Protein AF-X0PF36-F1 (afdb_monomer)

Sequence (191 aa):
MKKWLAKASAADTRTALIIYYLVGLLNAYFVVFLFPPKLVQDVVQKATVSGGPSPENLIKITSAVSSIVGLVASLFVMVYLYFLLYYIVLSLTKTTAVKATNKLVKRGFYISYAISGIVSSLFMIVTTLINQETLVSKPIVIASSVITIVITYSLIYGFIKYLAKQPKQAIWVAGVGAALHVIYVIGAQVL

Secondary structure (DSSP, 8-state):
-HHHHTT--HHHHHHHHHHHHHHHHHHHHIIIIIS--HHHHHHHHHHHHTT-S-HHHHHHHHHHHHHHHHHHHHHHHHHHHHHHHHHHHHHHTTPPP-HHHHHHHHHHHHHHHHHHHHHHHHHHHHHHHHH-S-S--HHHHHHHHHHHHHHHHHHHHHIIIIIS--HHHHHHHHHHHHHHHHHHHHHHHH-

Foldseek 3Di:
DLVCLLVPDPVLLVVLVVLLLVLLLVLLCCDLPVADDPVLVVVQVVVVVVPDDNVNVVSSVVSSVVSSVCSVVVLVVQLVVLLVQLVVLCVVVVHDDDPVLSVQLSSLQSNLQSVLSSVLSVLQSVVCVVVVHNRDDLVNVLVSLVSSLVRSLVSSLSNCCNHSVNNPSSCSSSVVVSVVSVCVSVVVVVD

Solvent-accessible surface area (backbone atoms only — not comparable to full-atom values): 9892 Å² total; per-residue (Å²): 106,71,78,55,38,47,62,68,48,71,64,57,37,54,52,32,46,52,51,24,52,53,43,47,51,50,38,42,45,42,40,47,71,76,42,47,46,67,69,57,48,53,54,33,54,57,38,59,75,68,76,58,79,71,40,51,61,56,51,40,51,51,50,40,52,49,46,52,52,48,52,57,50,47,54,54,54,50,41,50,52,53,50,50,48,43,50,52,50,27,60,77,68,74,47,84,88,47,74,72,45,50,55,48,41,56,46,30,40,50,34,20,50,23,51,24,50,35,52,39,36,52,52,49,51,52,52,29,68,74,65,76,48,59,79,77,48,69,68,58,51,49,53,44,48,53,54,33,45,56,47,24,30,53,39,36,23,43,23,25,30,47,50,43,65,33,55,70,58,13,51,52,46,23,50,53,52,42,52,54,50,50,50,49,58,53,52,72,72,76,111

Organism: NCBI:txid1423734

Nearest PDB structures (foldseek):
  6nc6-assembly2_B  TM=2.553E-01  e=1.580E+00  Thermosipho africanus TCF52B

Radius of gyration: 19.24 Å; Cα contacts (8 Å, |Δi|>4): 186; chains: 1; bounding box: 41×30×60 Å

Structure (mmCIF, N/CA/C/O backbone):
data_AF-X0PF36-F1
#
_entry.id   AF-X0PF36-F1
#
loop_
_atom_site.group_PDB
_atom_site.id
_atom_site.type_symbol
_atom_site.label_atom_id
_atom_site.label_alt_id
_atom_site.label_comp_id
_atom_site.label_asym_id
_atom_site.label_entity_id
_atom_site.label_seq_id
_atom_site.pdbx_PDB_ins_code
_atom_site.Cartn_x
_atom_site.Cartn_y
_atom_site.Cartn_z
_atom_site.occupancy
_atom_site.B_iso_or_equiv
_atom_site.auth_seq_id
_atom_site.auth_comp_id
_atom_site.auth_asym_id
_atom_site.auth_atom_id
_atom_site.pdbx_PDB_model_num
ATOM 1 N N . MET A 1 1 ? -7.112 16.945 6.160 1.00 68.12 1 MET A N 1
ATOM 2 C CA . MET A 1 1 ? -7.236 15.464 6.201 1.00 68.12 1 MET A CA 1
ATOM 3 C C . MET A 1 1 ? -8.236 14.918 7.227 1.00 68.12 1 MET A C 1
ATOM 5 O O . MET A 1 1 ? -9.117 14.178 6.813 1.00 68.12 1 MET A O 1
ATOM 9 N N . LYS A 1 2 ? -8.171 15.268 8.526 1.00 80.50 2 LYS A N 1
ATOM 10 C CA . LYS A 1 2 ? -9.021 14.669 9.592 1.00 80.50 2 LYS A CA 1
ATOM 11 C C . LYS A 1 2 ? -10.528 14.593 9.264 1.00 80.50 2 LYS A C 1
ATOM 13 O O . LYS A 1 2 ? -11.135 13.550 9.477 1.00 80.50 2 LYS A O 1
ATOM 18 N N . LYS A 1 3 ? -11.118 15.667 8.714 1.00 84.50 3 LYS A N 1
ATOM 19 C CA . LYS A 1 3 ? -12.550 15.719 8.345 1.00 84.50 3 LYS A CA 1
ATOM 20 C C . LYS A 1 3 ? -12.925 14.753 7.209 1.00 84.50 3 LYS A C 1
ATOM 22 O O . LYS A 1 3 ? -13.989 14.152 7.278 1.00 84.50 3 LYS A O 1
ATOM 27 N N . TRP A 1 4 ? -12.066 14.605 6.197 1.00 86.69 4 TRP A N 1
ATOM 28 C CA . TRP A 1 4 ? -12.297 13.688 5.074 1.00 86.69 4 TRP A CA 1
ATOM 29 C C . TRP A 1 4 ? -12.110 12.231 5.504 1.00 86.69 4 TRP A C 1
ATOM 31 O O . TRP A 1 4 ? -12.989 11.408 5.275 1.00 86.69 4 TRP A O 1
ATOM 41 N N . LEU A 1 5 ? -11.032 11.937 6.241 1.00 85.44 5 LEU A N 1
ATOM 42 C CA . LEU A 1 5 ? -10.760 10.590 6.756 1.00 85.44 5 LEU A CA 1
ATOM 43 C C . LEU A 1 5 ? -11.905 10.062 7.623 1.00 85.44 5 LEU A C 1
ATOM 45 O O . LEU A 1 5 ? -12.274 8.905 7.497 1.00 85.44 5 LEU A O 1
ATOM 49 N N . ALA A 1 6 ? -12.510 10.913 8.455 1.00 85.19 6 ALA A N 1
ATOM 50 C CA . ALA A 1 6 ? -13.651 10.542 9.292 1.00 85.19 6 ALA A CA 1
ATOM 51 C C . ALA A 1 6 ? -14.945 10.238 8.506 1.00 85.19 6 ALA A C 1
ATOM 53 O O . ALA A 1 6 ? -15.895 9.723 9.090 1.00 85.19 6 ALA A O 1
ATOM 54 N N . LYS A 1 7 ? -15.006 10.581 7.213 1.00 86.88 7 LYS A N 1
ATOM 55 C CA . LYS A 1 7 ? -16.201 10.461 6.361 1.00 86.88 7 LYS A CA 1
ATOM 56 C C . LYS A 1 7 ? -15.981 9.604 5.108 1.00 86.88 7 LYS A C 1
ATOM 58 O O . LYS A 1 7 ? -16.870 9.543 4.265 1.00 86.88 7 LYS A O 1
ATOM 63 N N . ALA A 1 8 ? -14.831 8.943 4.976 1.00 86.38 8 ALA A N 1
ATOM 64 C CA . ALA A 1 8 ? -14.492 8.203 3.767 1.00 86.38 8 ALA A CA 1
ATOM 65 C C . ALA A 1 8 ? -15.464 7.043 3.486 1.00 86.38 8 ALA A C 1
ATOM 67 O O . ALA A 1 8 ? -15.712 6.148 4.304 1.00 86.38 8 ALA A O 1
ATOM 68 N N . SER A 1 9 ? -16.006 7.055 2.276 1.00 90.19 9 SER A N 1
ATOM 69 C CA . SER A 1 9 ? -17.097 6.209 1.818 1.00 90.19 9 SER A CA 1
ATOM 70 C C . SER A 1 9 ? -16.619 5.095 0.877 1.00 90.19 9 SER A C 1
ATOM 72 O O . SER A 1 9 ? -15.439 4.967 0.547 1.00 90.19 9 SER A O 1
ATOM 74 N N . ALA A 1 10 ? -17.554 4.240 0.446 1.00 89.06 10 ALA A N 1
ATOM 75 C CA . ALA A 1 10 ? -17.267 3.214 -0.557 1.00 89.06 10 ALA A CA 1
ATOM 76 C C . ALA A 1 10 ? -16.900 3.841 -1.909 1.00 89.06 10 ALA A C 1
ATOM 78 O O . ALA A 1 10 ? -16.042 3.311 -2.611 1.00 89.06 10 ALA A O 1
ATOM 79 N N . ALA A 1 11 ? -17.531 4.972 -2.242 1.00 91.25 11 ALA A N 1
ATOM 80 C CA . ALA A 1 11 ? -17.267 5.707 -3.469 1.00 91.25 11 ALA A CA 1
ATOM 81 C C . ALA A 1 11 ? -15.825 6.225 -3.488 1.00 91.25 11 ALA A C 1
ATOM 83 O O . ALA A 1 11 ? -15.115 5.962 -4.450 1.00 91.25 11 ALA A O 1
ATOM 84 N N . ASP A 1 12 ? -15.348 6.815 -2.384 1.00 89.12 12 ASP A N 1
ATOM 85 C CA . ASP A 1 12 ? -13.956 7.282 -2.265 1.00 89.12 12 ASP A CA 1
ATOM 86 C C . ASP A 1 12 ? -12.947 6.147 -2.489 1.00 89.12 12 ASP A C 1
ATOM 88 O O . ASP A 1 12 ? -11.917 6.326 -3.132 1.00 89.12 12 ASP A O 1
ATOM 92 N N . THR A 1 13 ? -13.269 4.948 -1.997 1.00 89.19 13 THR A N 1
ATOM 93 C CA . THR A 1 13 ? -12.423 3.757 -2.183 1.00 89.19 13 THR A CA 1
ATOM 94 C C . THR A 1 13 ? -12.361 3.347 -3.639 1.00 89.19 13 THR A C 1
ATOM 96 O O . THR A 1 13 ? -11.284 3.094 -4.167 1.00 89.19 13 THR A O 1
ATOM 99 N N . ARG A 1 14 ? -13.523 3.285 -4.292 1.00 91.44 14 ARG A N 1
ATOM 100 C CA . ARG A 1 14 ? -13.619 2.928 -5.703 1.00 91.44 14 ARG A CA 1
ATOM 101 C C . ARG A 1 14 ? -12.859 3.933 -6.563 1.00 91.44 14 ARG A C 1
ATOM 103 O O . ARG A 1 14 ? -12.089 3.516 -7.419 1.00 91.44 14 ARG A O 1
ATOM 110 N N . THR A 1 15 ? -13.023 5.226 -6.299 1.00 92.25 15 THR A N 1
ATOM 111 C CA . THR A 1 15 ? -12.305 6.291 -7.004 1.00 92.25 15 THR A CA 1
ATOM 112 C C . THR A 1 15 ? -10.796 6.172 -6.808 1.00 92.25 15 THR A C 1
ATOM 114 O O . THR A 1 15 ? -10.062 6.192 -7.791 1.00 92.25 15 THR A O 1
ATOM 117 N N . ALA A 1 16 ? -10.323 5.967 -5.573 1.00 91.69 16 ALA A N 1
ATOM 118 C CA . ALA A 1 16 ? -8.897 5.784 -5.300 1.00 91.69 16 ALA A CA 1
ATOM 119 C C . ALA A 1 16 ? -8.313 4.583 -6.061 1.00 91.69 16 ALA A C 1
ATOM 121 O O . ALA A 1 16 ? -7.239 4.692 -6.644 1.00 91.69 16 ALA A O 1
ATOM 122 N N . LEU A 1 17 ? -9.041 3.462 -6.108 1.00 92.50 17 LEU A N 1
ATOM 123 C CA . LEU A 1 17 ? -8.628 2.274 -6.857 1.00 92.50 17 LEU A CA 1
ATOM 124 C C . LEU A 1 17 ? -8.582 2.520 -8.368 1.00 92.50 17 LEU A C 1
ATOM 126 O O . LEU A 1 17 ? -7.617 2.122 -9.010 1.00 92.50 17 LEU A O 1
ATOM 130 N N . ILE A 1 18 ? -9.588 3.193 -8.934 1.00 92.69 18 ILE A N 1
ATOM 131 C CA . ILE A 1 18 ? -9.609 3.534 -10.365 1.00 92.69 18 ILE A CA 1
ATOM 132 C C . ILE A 1 18 ? -8.389 4.386 -10.721 1.00 92.69 18 ILE A C 1
ATOM 134 O O . ILE A 1 18 ? -7.667 4.054 -11.657 1.00 92.69 18 ILE A O 1
ATOM 138 N N . ILE A 1 19 ? -8.124 5.446 -9.952 1.00 92.94 19 ILE A N 1
ATOM 139 C CA . ILE A 1 19 ? -6.974 6.325 -10.199 1.00 92.94 19 ILE A CA 1
ATOM 140 C C . ILE A 1 19 ? -5.663 5.548 -10.033 1.00 92.94 19 ILE A C 1
ATOM 142 O O . ILE A 1 19 ? -4.762 5.700 -10.851 1.00 92.94 19 ILE A O 1
ATOM 146 N N . TYR A 1 20 ? -5.566 4.676 -9.026 1.00 93.56 20 TYR A N 1
ATOM 147 C CA . TYR A 1 20 ? -4.395 3.826 -8.815 1.00 93.56 20 TYR A CA 1
ATOM 148 C C . TYR A 1 20 ? -4.103 2.933 -10.020 1.00 93.56 20 TYR A C 1
ATOM 150 O O . TYR A 1 20 ? -2.965 2.901 -10.481 1.00 93.56 20 TYR A O 1
ATOM 158 N N . TYR A 1 21 ? -5.118 2.276 -10.583 1.00 91.62 21 TYR A N 1
ATOM 159 C CA . TYR A 1 21 ? -4.933 1.467 -11.785 1.00 91.62 21 TYR A CA 1
ATOM 160 C C . TYR A 1 21 ? -4.558 2.312 -13.005 1.00 91.62 21 TYR A C 1
ATOM 162 O O . TYR A 1 21 ? -3.651 1.928 -13.735 1.00 91.62 21 TYR A O 1
ATOM 170 N N . LEU A 1 22 ? -5.192 3.471 -13.215 1.00 92.56 22 LEU A N 1
ATOM 171 C CA . LEU A 1 22 ? -4.875 4.353 -14.346 1.00 92.56 22 LEU A CA 1
ATOM 172 C C . LEU A 1 22 ? -3.434 4.877 -14.286 1.00 92.56 22 LEU A C 1
ATOM 174 O O . LEU A 1 22 ? -2.698 4.787 -15.266 1.00 92.56 22 LEU A O 1
ATOM 178 N N . VAL A 1 23 ? -3.011 5.389 -13.129 1.00 91.00 23 VAL A N 1
ATOM 179 C CA . VAL A 1 23 ? -1.647 5.903 -12.929 1.00 91.00 23 VAL A CA 1
ATOM 180 C C . VAL A 1 23 ? -0.627 4.765 -12.960 1.00 91.00 23 VAL A C 1
ATOM 182 O O . VAL A 1 23 ? 0.457 4.918 -13.515 1.00 91.00 23 VAL A O 1
ATOM 185 N N . GLY A 1 24 ? -0.984 3.605 -12.416 1.00 86.75 24 GLY A N 1
ATOM 186 C CA . GLY A 1 24 ? -0.175 2.398 -12.476 1.00 86.75 24 GLY A CA 1
ATOM 187 C C . GLY A 1 24 ? 0.078 1.904 -13.899 1.00 86.75 24 GLY A C 1
ATOM 188 O O . GLY A 1 24 ? 1.214 1.599 -14.254 1.00 86.75 24 GLY A O 1
ATOM 189 N N . LEU A 1 25 ? -0.968 1.879 -14.730 1.00 88.06 25 LEU A N 1
ATOM 190 C CA . LEU A 1 25 ? -0.874 1.560 -16.155 1.00 88.06 25 LEU A CA 1
ATOM 191 C C . LEU A 1 25 ? 0.003 2.567 -16.898 1.00 88.06 25 LEU A C 1
ATOM 193 O O . LEU A 1 25 ? 0.838 2.167 -17.706 1.00 88.06 25 LEU A O 1
ATOM 197 N N . LEU A 1 26 ? -0.144 3.857 -16.589 1.00 88.94 26 LEU A N 1
ATOM 198 C CA . LEU A 1 26 ? 0.709 4.896 -17.155 1.00 88.94 26 LEU A CA 1
ATOM 199 C C . LEU A 1 26 ? 2.178 4.674 -16.773 1.00 88.94 26 LEU A C 1
ATOM 201 O O . LEU A 1 26 ? 3.043 4.702 -17.641 1.00 88.94 26 LEU A O 1
ATOM 205 N N . ASN A 1 27 ? 2.469 4.381 -15.505 1.00 84.00 27 ASN A N 1
ATOM 206 C CA . ASN A 1 27 ? 3.830 4.082 -15.063 1.00 84.00 27 ASN A CA 1
ATOM 207 C C . ASN A 1 27 ? 4.396 2.830 -15.755 1.00 84.00 27 ASN A C 1
ATOM 209 O O . ASN A 1 27 ? 5.525 2.854 -16.234 1.00 84.00 27 ASN A O 1
ATOM 213 N N . ALA A 1 28 ? 3.604 1.761 -15.879 1.00 82.19 28 ALA A N 1
ATOM 214 C CA . ALA A 1 28 ? 4.005 0.563 -16.617 1.00 82.19 28 ALA A CA 1
ATOM 215 C C . ALA A 1 28 ? 4.308 0.875 -18.091 1.00 82.19 28 ALA A C 1
ATOM 217 O O . ALA A 1 28 ? 5.291 0.374 -18.632 1.00 82.19 28 ALA A O 1
ATOM 218 N N . TYR A 1 29 ? 3.519 1.744 -18.730 1.00 82.69 29 TYR A N 1
ATOM 219 C CA . TYR A 1 29 ? 3.788 2.200 -20.091 1.00 82.69 29 TYR A CA 1
ATOM 220 C C . TYR A 1 29 ? 5.127 2.945 -20.193 1.00 82.69 29 TYR A C 1
ATOM 222 O O . TYR A 1 29 ? 5.951 2.620 -21.048 1.00 82.69 29 TYR A O 1
ATOM 230 N N . PHE A 1 30 ? 5.383 3.890 -19.282 1.00 78.12 30 PHE A N 1
ATOM 231 C CA . PHE A 1 30 ? 6.652 4.620 -19.223 1.00 78.12 30 PHE A CA 1
ATOM 232 C C . PHE A 1 30 ? 7.845 3.682 -19.035 1.00 78.12 30 PHE A C 1
ATOM 234 O O . PHE A 1 30 ? 8.815 3.769 -19.782 1.00 78.12 30 PHE A O 1
ATOM 241 N N . VAL A 1 31 ? 7.757 2.755 -18.082 1.00 73.44 31 VAL A N 1
ATOM 242 C CA . VAL A 1 31 ? 8.851 1.832 -17.764 1.00 73.44 31 VAL A CA 1
ATOM 243 C C . VAL A 1 31 ? 9.074 0.810 -18.870 1.00 73.44 31 VAL A C 1
ATOM 245 O O . VAL A 1 31 ? 10.214 0.485 -19.140 1.00 73.44 31 VAL A O 1
ATOM 248 N N . VAL A 1 32 ? 8.036 0.273 -19.514 1.00 74.00 32 VAL A N 1
ATOM 249 C CA . VAL A 1 32 ? 8.204 -0.831 -20.478 1.00 74.00 32 VAL A CA 1
ATOM 250 C C . VAL A 1 32 ? 8.466 -0.335 -21.901 1.00 74.00 32 VAL A C 1
ATOM 252 O O . VAL A 1 32 ? 9.228 -0.968 -22.634 1.00 74.00 32 VAL A O 1
ATOM 255 N N . PHE A 1 33 ? 7.851 0.778 -22.306 1.00 75.12 33 PHE A N 1
ATOM 256 C CA . PHE A 1 33 ? 7.891 1.241 -23.696 1.00 75.12 33 PHE A CA 1
ATOM 257 C C . PHE A 1 33 ? 8.777 2.464 -23.909 1.00 75.12 33 PHE A C 1
ATOM 259 O O . PHE A 1 33 ? 9.489 2.499 -24.909 1.00 75.12 33 PHE A O 1
ATOM 266 N N . LEU A 1 34 ? 8.747 3.445 -23.002 1.00 74.44 34 LEU A N 1
ATOM 267 C CA . LEU A 1 34 ? 9.509 4.689 -23.173 1.00 74.44 34 LEU A CA 1
ATOM 268 C C . LEU A 1 34 ? 10.932 4.580 -22.613 1.00 74.44 34 LEU A C 1
ATOM 270 O O . LEU A 1 34 ? 11.873 5.038 -23.251 1.00 74.44 34 LEU A O 1
ATOM 274 N N . PHE A 1 35 ? 11.096 3.938 -21.455 1.00 72.50 35 PHE A N 1
ATOM 275 C CA . PHE A 1 35 ? 12.378 3.810 -20.756 1.00 72.50 35 PHE A CA 1
ATOM 276 C C . PHE A 1 35 ? 12.602 2.378 -20.217 1.00 72.50 35 PHE A C 1
ATOM 278 O O . PHE A 1 35 ? 12.732 2.194 -19.002 1.00 72.50 35 PHE A O 1
ATOM 285 N N . PRO A 1 36 ? 12.649 1.353 -21.100 1.00 69.06 36 PRO A N 1
ATOM 286 C CA . PRO A 1 36 ? 12.817 -0.052 -20.717 1.00 69.06 36 PRO A CA 1
ATOM 287 C C . PRO A 1 36 ? 14.064 -0.277 -19.856 1.00 69.06 36 PRO A C 1
ATOM 289 O O . PRO A 1 36 ? 15.132 0.204 -20.236 1.00 69.06 36 PRO A O 1
ATOM 292 N N . PRO A 1 37 ? 13.985 -1.047 -18.749 1.00 67.50 37 PRO A N 1
ATOM 293 C CA . PRO A 1 37 ? 15.157 -1.441 -17.971 1.00 67.50 37 PRO A CA 1
ATOM 294 C C . PRO A 1 37 ? 16.198 -2.148 -18.842 1.00 67.50 37 PRO A C 1
ATOM 296 O O . PRO A 1 37 ? 15.827 -2.885 -19.756 1.00 67.50 37 PRO A O 1
ATOM 299 N N . LYS A 1 38 ? 17.488 -2.013 -18.502 1.00 68.25 38 LYS A N 1
ATOM 300 C CA . LYS A 1 38 ? 18.599 -2.643 -19.243 1.00 68.25 38 LYS A CA 1
ATOM 301 C C . LYS A 1 38 ? 18.371 -4.126 -19.524 1.00 68.25 38 LYS A C 1
ATOM 303 O O . LYS A 1 38 ? 18.506 -4.540 -20.657 1.00 68.25 38 LYS A O 1
ATOM 308 N N . LEU A 1 39 ? 17.885 -4.896 -18.547 1.00 67.00 39 LEU A N 1
ATOM 309 C CA . LEU A 1 39 ? 17.568 -6.317 -18.740 1.00 67.00 39 LEU A CA 1
ATOM 310 C C . LEU A 1 39 ? 16.569 -6.556 -19.890 1.00 67.00 39 LEU A C 1
ATOM 312 O O . LEU A 1 39 ? 16.734 -7.485 -20.672 1.00 67.00 39 LEU A O 1
ATOM 316 N N . VAL A 1 40 ? 15.532 -5.721 -20.006 1.00 66.19 40 VAL A N 1
ATOM 317 C CA . VAL A 1 40 ? 14.557 -5.813 -21.103 1.00 66.19 40 VAL A CA 1
ATOM 318 C C . VAL A 1 40 ? 15.235 -5.450 -22.421 1.00 66.19 40 VAL A C 1
ATOM 320 O O . VAL A 1 40 ? 15.051 -6.161 -23.402 1.00 66.19 40 VAL A O 1
ATOM 323 N N . GLN A 1 41 ? 16.059 -4.399 -22.435 1.00 68.94 41 GLN A N 1
ATOM 324 C CA . GLN A 1 41 ? 16.839 -4.011 -23.614 1.00 68.94 41 GLN A CA 1
ATOM 325 C C . GLN A 1 41 ? 17.798 -5.130 -24.054 1.00 68.94 41 GLN A C 1
ATOM 327 O O . GLN A 1 41 ? 17.823 -5.472 -25.230 1.00 68.94 41 GLN A O 1
ATOM 332 N N . ASP A 1 42 ? 18.503 -5.765 -23.117 1.00 70.88 42 ASP A N 1
ATOM 333 C CA . ASP A 1 42 ? 19.462 -6.846 -23.360 1.00 70.88 42 ASP A CA 1
ATOM 334 C C . ASP A 1 42 ? 18.775 -8.099 -23.918 1.00 70.88 42 ASP A C 1
ATOM 336 O O . ASP A 1 42 ? 19.283 -8.747 -24.836 1.00 70.88 42 ASP A O 1
ATOM 340 N N . VAL A 1 43 ? 17.603 -8.456 -23.376 1.00 69.69 43 VAL A N 1
ATOM 341 C CA . VAL A 1 43 ? 16.805 -9.594 -23.859 1.00 69.69 43 VAL A CA 1
ATOM 342 C C . VAL A 1 43 ? 16.241 -9.301 -25.250 1.00 69.69 43 VAL A C 1
ATOM 344 O O . VAL A 1 43 ? 16.297 -10.172 -26.117 1.00 69.69 43 VAL A O 1
ATOM 347 N N . VAL A 1 44 ? 15.765 -8.075 -25.494 1.00 68.00 44 VAL A N 1
ATOM 348 C CA . VAL A 1 44 ? 15.334 -7.628 -26.827 1.00 68.00 44 VAL A CA 1
ATOM 349 C C . VAL A 1 44 ? 16.499 -7.691 -27.814 1.00 68.00 44 VAL A C 1
ATOM 351 O O . VAL A 1 44 ? 16.363 -8.300 -28.869 1.00 68.00 44 VAL A O 1
ATOM 354 N N . GLN A 1 45 ? 17.663 -7.147 -27.459 1.00 65.12 45 GLN A N 1
ATOM 355 C CA . GLN A 1 45 ? 18.842 -7.114 -28.321 1.00 65.12 45 GLN A CA 1
ATOM 356 C C . GLN A 1 45 ? 19.330 -8.526 -28.673 1.00 65.12 45 GLN A C 1
ATOM 358 O O . GLN A 1 45 ? 19.584 -8.809 -29.842 1.00 65.12 45 GLN A O 1
ATOM 363 N N . LYS A 1 46 ? 19.390 -9.446 -27.700 1.00 65.00 46 LYS A N 1
ATOM 364 C CA . LYS A 1 46 ? 19.736 -10.859 -27.946 1.00 65.00 46 LYS A CA 1
ATOM 365 C C . LYS A 1 46 ? 18.730 -11.564 -28.855 1.00 65.00 46 LYS A C 1
ATOM 367 O O . LYS A 1 46 ? 19.118 -12.371 -29.699 1.00 65.00 46 LYS A O 1
ATOM 372 N N . ALA A 1 47 ? 17.445 -11.263 -28.703 1.00 63.41 47 ALA A N 1
ATOM 373 C CA . ALA A 1 47 ? 16.408 -11.872 -29.518 1.00 63.41 47 ALA A CA 1
ATOM 374 C C . ALA A 1 47 ? 16.413 -11.333 -30.964 1.00 63.41 47 ALA A C 1
ATOM 376 O O . ALA A 1 47 ? 16.221 -12.104 -31.900 1.00 63.41 47 ALA A O 1
ATOM 377 N N . THR A 1 48 ? 16.737 -10.054 -31.180 1.00 59.97 48 THR A N 1
ATOM 378 C CA . THR A 1 48 ? 16.878 -9.469 -32.528 1.00 59.97 48 THR A CA 1
ATOM 379 C C . THR A 1 48 ? 18.025 -10.099 -33.327 1.00 59.97 48 THR A C 1
ATOM 381 O O . THR A 1 48 ? 17.892 -10.313 -34.529 1.00 59.97 48 THR A O 1
ATOM 384 N N . VAL A 1 49 ? 19.131 -10.473 -32.671 1.00 59.09 49 VAL A N 1
ATOM 385 C CA . VAL A 1 49 ? 20.295 -11.113 -33.323 1.00 59.09 49 VAL A CA 1
ATOM 386 C C . VAL A 1 49 ? 19.999 -12.550 -33.792 1.00 59.09 49 VAL A C 1
ATOM 388 O O . VAL A 1 49 ? 20.676 -13.053 -34.683 1.00 59.09 49 VAL A O 1
ATOM 391 N N . SER A 1 50 ? 18.970 -13.211 -33.248 1.00 59.34 50 SER A N 1
ATOM 392 C CA . SER A 1 50 ? 18.621 -14.609 -33.572 1.00 59.34 50 SER A CA 1
ATOM 393 C C . SER A 1 50 ? 17.564 -14.771 -34.680 1.00 59.34 50 SER A C 1
ATOM 395 O O . SER A 1 50 ? 17.138 -15.890 -34.955 1.00 59.34 50 SER A O 1
ATOM 397 N N . GLY A 1 51 ? 17.166 -13.685 -35.357 1.00 49.62 51 GLY A N 1
ATOM 398 C CA . GLY A 1 51 ? 16.393 -13.738 -36.611 1.00 49.62 51 GLY A CA 1
ATOM 399 C C . GLY A 1 51 ? 14.924 -14.179 -36.501 1.00 49.62 51 GLY A C 1
ATOM 400 O O . GLY A 1 51 ? 14.294 -14.439 -37.524 1.00 49.62 51 GLY A O 1
ATOM 401 N N . GLY A 1 52 ? 14.362 -14.273 -35.291 1.00 55.38 52 GLY A N 1
ATOM 402 C CA . GLY A 1 52 ? 12.954 -14.630 -35.060 1.00 55.38 52 GLY A CA 1
ATOM 403 C C . GLY A 1 52 ? 11.963 -13.463 -35.255 1.00 55.38 52 GLY A C 1
ATOM 404 O O . GLY A 1 52 ? 12.378 -12.303 -35.276 1.00 55.38 52 GLY A O 1
ATOM 405 N N . PRO A 1 53 ? 10.644 -13.734 -35.375 1.00 53.00 53 PRO A N 1
ATOM 406 C CA . PRO A 1 53 ? 9.612 -12.710 -35.590 1.00 53.00 53 PRO A CA 1
ATOM 407 C C . PRO A 1 53 ? 9.623 -11.667 -34.465 1.00 53.00 53 PRO A C 1
ATOM 409 O O . PRO A 1 53 ? 9.702 -12.053 -33.303 1.00 53.00 53 PRO A O 1
ATOM 412 N N . SER A 1 54 ? 9.545 -10.372 -34.825 1.00 59.72 54 SER A N 1
ATOM 413 C CA . SER A 1 54 ? 9.851 -9.179 -34.001 1.00 59.72 54 SER A CA 1
ATOM 414 C C . SER A 1 54 ? 9.789 -9.418 -32.475 1.00 59.72 54 SER A C 1
ATOM 416 O O . SER A 1 54 ? 8.763 -9.142 -31.836 1.00 59.72 54 SER A O 1
ATOM 418 N N . PRO A 1 55 ? 10.873 -9.929 -31.865 1.00 65.25 55 PRO A N 1
ATOM 419 C CA . PRO A 1 55 ? 10.850 -10.397 -30.481 1.00 65.25 55 PRO A CA 1
ATOM 420 C C . PRO A 1 55 ? 10.620 -9.250 -29.502 1.00 65.25 55 PRO A C 1
ATOM 422 O O . PRO A 1 55 ? 10.067 -9.431 -28.422 1.00 65.25 55 PRO A O 1
ATOM 425 N N . GLU A 1 56 ? 10.986 -8.043 -29.927 1.00 65.88 56 GLU A N 1
ATOM 426 C CA . GLU A 1 56 ? 10.816 -6.801 -29.195 1.00 65.88 56 GLU A CA 1
ATOM 427 C C . GLU A 1 56 ? 9.371 -6.554 -28.756 1.00 65.88 56 GLU A C 1
ATOM 429 O O . GLU A 1 56 ? 9.120 -6.310 -27.575 1.00 65.88 56 GLU A O 1
ATOM 434 N N . ASN A 1 57 ? 8.411 -6.662 -29.677 1.00 68.88 57 ASN A N 1
ATOM 435 C CA . ASN A 1 57 ? 7.009 -6.401 -29.363 1.00 68.88 57 ASN A CA 1
ATOM 436 C C . ASN A 1 57 ? 6.442 -7.471 -28.425 1.00 68.88 57 ASN A C 1
ATOM 438 O O . ASN A 1 57 ? 5.718 -7.140 -27.490 1.00 68.88 57 ASN A O 1
ATOM 442 N N . LEU A 1 58 ? 6.822 -8.738 -28.608 1.00 69.31 58 LEU A N 1
ATOM 443 C CA . LEU A 1 58 ? 6.400 -9.832 -27.729 1.00 69.31 58 LEU A CA 1
ATOM 444 C C . LEU A 1 58 ? 6.977 -9.689 -26.313 1.00 69.31 58 LEU A C 1
ATOM 446 O O . LEU A 1 58 ? 6.248 -9.865 -25.334 1.00 69.31 58 LEU A O 1
ATOM 450 N N . ILE A 1 59 ? 8.252 -9.314 -26.183 1.00 71.00 59 ILE A N 1
ATOM 451 C CA . ILE A 1 59 ? 8.907 -9.076 -24.889 1.00 71.00 59 ILE A CA 1
ATOM 452 C C . ILE A 1 59 ? 8.287 -7.861 -24.189 1.00 71.00 59 ILE A C 1
ATOM 454 O O . ILE A 1 59 ? 7.960 -7.938 -23.003 1.00 71.00 59 ILE A O 1
ATOM 458 N N . LYS A 1 60 ? 8.056 -6.759 -24.915 1.00 70.06 60 LYS A N 1
ATOM 459 C CA . LYS A 1 60 ? 7.393 -5.560 -24.379 1.00 70.06 60 LYS A CA 1
ATOM 460 C C . LYS A 1 60 ? 5.966 -5.859 -23.922 1.00 70.06 60 LYS A C 1
ATOM 462 O O . LYS A 1 60 ? 5.602 -5.493 -22.810 1.00 70.06 60 LYS A O 1
ATOM 467 N N . ILE A 1 61 ? 5.178 -6.588 -24.715 1.00 73.94 61 ILE A N 1
ATOM 468 C CA . ILE A 1 61 ? 3.819 -7.003 -24.332 1.00 73.94 61 ILE A CA 1
ATOM 469 C C . ILE A 1 61 ? 3.860 -7.901 -23.091 1.00 73.94 61 ILE A C 1
ATOM 471 O O . ILE A 1 61 ? 3.119 -7.661 -22.142 1.00 73.94 61 ILE A O 1
ATOM 475 N N . THR A 1 62 ? 4.757 -8.889 -23.048 1.00 76.06 62 THR A N 1
ATOM 476 C CA . THR A 1 62 ? 4.885 -9.800 -21.897 1.00 76.06 62 THR A CA 1
ATOM 477 C C . THR A 1 62 ? 5.288 -9.050 -20.627 1.00 76.06 62 THR A C 1
ATOM 479 O O . THR A 1 62 ? 4.724 -9.284 -19.556 1.00 76.06 62 THR A O 1
ATOM 482 N N . SER A 1 63 ? 6.220 -8.102 -20.739 1.00 75.38 63 SER A N 1
ATOM 483 C CA . SER A 1 63 ? 6.651 -7.241 -19.635 1.00 75.38 63 SER A CA 1
ATOM 484 C C . SER A 1 63 ? 5.528 -6.311 -19.161 1.00 75.38 63 SER A C 1
ATOM 486 O O . SER A 1 63 ? 5.301 -6.167 -17.956 1.00 75.38 63 SER A O 1
ATOM 488 N N . ALA A 1 64 ? 4.752 -5.745 -20.090 1.00 76.75 64 ALA A N 1
ATOM 489 C CA . ALA A 1 64 ? 3.588 -4.923 -19.776 1.00 76.75 64 ALA A CA 1
ATOM 490 C C . ALA A 1 64 ? 2.506 -5.732 -19.047 1.00 76.75 64 ALA A C 1
ATOM 492 O O . ALA A 1 64 ? 2.042 -5.317 -17.987 1.00 76.75 64 ALA A O 1
ATOM 493 N N . VAL A 1 65 ? 2.159 -6.921 -19.552 1.00 80.19 65 VAL A N 1
ATOM 494 C CA . VAL A 1 65 ? 1.198 -7.828 -18.903 1.00 80.19 65 VAL A CA 1
ATOM 495 C C . VAL A 1 65 ? 1.685 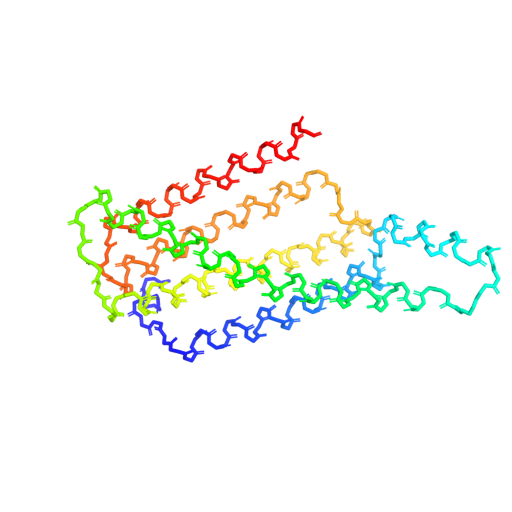-8.216 -17.509 1.00 80.19 65 VAL A C 1
ATOM 497 O O . VAL A 1 65 ? 0.922 -8.120 -16.550 1.00 80.19 65 VAL A O 1
ATOM 500 N N . SER A 1 66 ? 2.962 -8.575 -17.367 1.00 80.12 66 SER A N 1
ATOM 501 C CA . SER A 1 66 ? 3.557 -8.924 -16.070 1.00 80.12 66 SER A CA 1
ATOM 502 C C . SER A 1 66 ? 3.500 -7.756 -15.084 1.00 80.12 66 SER A C 1
ATOM 504 O O . SER A 1 66 ? 3.164 -7.949 -13.917 1.00 80.12 66 SER A O 1
ATOM 506 N N . SER A 1 67 ? 3.752 -6.533 -15.556 1.00 78.56 67 SER A N 1
ATOM 507 C CA . SER A 1 67 ? 3.669 -5.314 -14.743 1.00 78.56 67 SER A CA 1
ATOM 508 C C . SER A 1 67 ? 2.238 -5.045 -14.269 1.00 78.56 67 SER A C 1
ATOM 510 O O . SER A 1 67 ? 2.024 -4.720 -13.103 1.00 78.56 67 SER A O 1
ATOM 512 N N . ILE A 1 68 ? 1.244 -5.239 -15.141 1.00 82.12 68 ILE A N 1
ATOM 513 C CA . ILE A 1 68 ? -0.179 -5.077 -14.807 1.00 82.12 68 ILE A CA 1
ATOM 514 C C . ILE A 1 68 ? -0.622 -6.131 -13.792 1.00 82.12 68 ILE A C 1
ATOM 516 O O . ILE A 1 68 ? -1.238 -5.793 -12.780 1.00 82.12 68 ILE A O 1
ATOM 520 N N . VAL A 1 69 ? -0.286 -7.400 -14.035 1.00 83.88 69 VAL A N 1
ATOM 521 C CA . VAL A 1 69 ? -0.602 -8.504 -13.119 1.00 83.88 69 VAL A CA 1
ATOM 522 C C . VAL A 1 69 ? 0.054 -8.264 -11.762 1.00 83.88 69 VAL A C 1
ATOM 524 O O . VAL A 1 69 ? -0.618 -8.370 -10.738 1.00 83.88 69 VAL A O 1
ATOM 527 N N . GLY A 1 70 ? 1.328 -7.867 -11.744 1.00 84.12 70 GLY A N 1
ATOM 528 C CA . GLY A 1 70 ? 2.052 -7.512 -10.526 1.00 84.12 70 GLY A CA 1
ATOM 529 C C . GLY A 1 70 ? 1.399 -6.355 -9.768 1.00 84.12 70 GLY A C 1
ATOM 530 O O . GLY A 1 70 ? 1.247 -6.424 -8.549 1.00 84.12 70 GLY A O 1
ATOM 531 N N . LEU A 1 71 ? 0.935 -5.319 -10.468 1.00 84.56 71 LEU A N 1
ATOM 532 C CA . LEU A 1 71 ? 0.240 -4.184 -9.862 1.00 84.56 71 LEU A CA 1
ATOM 533 C C . LEU A 1 71 ? -1.084 -4.594 -9.203 1.00 84.56 71 LEU A C 1
ATOM 535 O O . LEU A 1 71 ? -1.350 -4.235 -8.057 1.00 84.56 71 LEU A O 1
ATOM 539 N N . VAL A 1 72 ? -1.901 -5.389 -9.892 1.00 85.88 72 VAL A N 1
ATOM 540 C CA . VAL A 1 72 ? -3.165 -5.889 -9.334 1.00 85.88 72 VAL A CA 1
ATOM 541 C C . VAL A 1 72 ? -2.889 -6.817 -8.149 1.00 85.88 72 VAL A C 1
ATOM 543 O O . VAL A 1 72 ? -3.463 -6.637 -7.074 1.00 85.88 72 VAL A O 1
ATOM 546 N N . ALA A 1 73 ? -1.986 -7.785 -8.313 1.00 87.44 73 ALA A N 1
ATOM 547 C CA . ALA A 1 73 ? -1.663 -8.762 -7.280 1.00 87.44 73 ALA A CA 1
ATOM 548 C C . ALA A 1 73 ? -1.077 -8.098 -6.025 1.00 87.44 73 ALA A C 1
ATOM 550 O O . ALA A 1 73 ? -1.511 -8.405 -4.914 1.00 87.44 73 ALA A O 1
ATOM 551 N N . SER A 1 74 ? -0.146 -7.154 -6.192 1.00 84.44 74 SER A N 1
ATOM 552 C CA . SER A 1 74 ? 0.493 -6.439 -5.079 1.00 84.44 74 SER A CA 1
ATOM 553 C C . SER A 1 74 ? -0.515 -5.673 -4.225 1.00 84.44 74 SER A C 1
ATOM 555 O O . SER A 1 74 ? -0.455 -5.781 -3.001 1.00 84.44 74 SER A O 1
ATOM 557 N N . LEU A 1 75 ? -1.500 -4.998 -4.832 1.00 89.56 75 LEU A N 1
ATOM 558 C CA . LEU A 1 75 ? -2.589 -4.347 -4.100 1.00 89.56 75 LEU A CA 1
ATOM 559 C C . LEU A 1 75 ? -3.319 -5.332 -3.181 1.00 89.56 75 LEU A C 1
ATOM 561 O O . LEU A 1 75 ? -3.508 -5.051 -1.996 1.00 89.56 75 LEU A O 1
ATOM 565 N N . PHE A 1 76 ? -3.754 -6.478 -3.713 1.00 89.12 76 PHE A N 1
ATOM 566 C CA . PHE A 1 76 ? -4.483 -7.460 -2.914 1.00 89.12 76 PHE A CA 1
ATOM 567 C C . PHE A 1 76 ? -3.598 -8.032 -1.810 1.00 89.12 76 PHE A C 1
ATOM 569 O O . PHE A 1 76 ? -3.988 -7.979 -0.642 1.00 89.12 76 PHE A O 1
ATOM 576 N N . VAL A 1 77 ? -2.407 -8.522 -2.157 1.00 91.19 77 VAL A N 1
ATOM 577 C CA . VAL A 1 77 ? -1.470 -9.132 -1.204 1.00 91.19 77 VAL A CA 1
ATOM 578 C C . VAL A 1 77 ? -1.148 -8.161 -0.069 1.00 91.19 77 VAL A C 1
ATOM 580 O O . VAL A 1 77 ? -1.316 -8.512 1.097 1.00 91.19 77 VAL A O 1
ATOM 583 N N . MET A 1 78 ? -0.787 -6.915 -0.380 1.00 90.25 78 MET A N 1
ATOM 584 C CA . MET A 1 78 ? -0.413 -5.926 0.634 1.00 90.25 78 MET A CA 1
ATOM 585 C C . MET A 1 78 ? -1.582 -5.541 1.539 1.00 90.25 78 MET A C 1
ATOM 587 O O . MET A 1 78 ? -1.418 -5.460 2.756 1.00 90.25 78 MET A O 1
ATOM 591 N N . VAL A 1 79 ? -2.789 -5.374 0.990 1.00 92.88 79 VAL A N 1
ATOM 592 C CA . VAL A 1 79 ? -3.976 -5.102 1.813 1.00 92.88 79 VAL A CA 1
ATOM 593 C C . VAL A 1 79 ? -4.269 -6.263 2.764 1.00 92.88 79 VAL A C 1
ATOM 595 O O . VAL A 1 79 ? -4.612 -6.018 3.922 1.00 92.88 79 VAL A O 1
ATOM 598 N N . TYR A 1 80 ? -4.107 -7.514 2.322 1.00 92.44 80 TYR A N 1
ATOM 599 C CA . TYR A 1 80 ? -4.261 -8.675 3.202 1.00 92.44 80 TYR A CA 1
ATOM 600 C C . TYR A 1 80 ? -3.163 -8.754 4.264 1.00 92.44 80 TYR A C 1
ATOM 602 O O . TYR A 1 80 ? -3.484 -9.055 5.412 1.00 92.44 80 TYR A O 1
ATOM 610 N N . LEU A 1 81 ? -1.913 -8.413 3.939 1.00 92.56 81 LEU A N 1
ATOM 611 C CA . LEU A 1 81 ? -0.829 -8.333 4.924 1.00 92.56 81 LEU A CA 1
ATOM 612 C C . LEU A 1 81 ? -1.100 -7.259 5.988 1.00 92.56 81 LEU A C 1
ATOM 614 O O . LEU A 1 81 ? -0.958 -7.528 7.180 1.00 92.56 81 LEU A O 1
ATOM 618 N N . TYR A 1 82 ? -1.580 -6.072 5.601 1.00 93.69 82 TYR A N 1
ATOM 619 C CA . TYR A 1 82 ? -1.994 -5.049 6.570 1.00 93.69 82 TYR A CA 1
ATOM 620 C C . TYR A 1 82 ? -3.182 -5.495 7.419 1.00 93.69 82 TYR A C 1
ATOM 622 O O . TYR A 1 82 ? -3.246 -5.201 8.614 1.00 93.69 82 TYR A O 1
ATOM 630 N N . PHE A 1 83 ? -4.119 -6.229 6.823 1.00 93.50 83 PHE A N 1
ATOM 631 C CA . PHE A 1 83 ? -5.266 -6.763 7.544 1.00 93.50 83 PHE A CA 1
ATOM 632 C C . PHE A 1 83 ? -4.870 -7.867 8.531 1.00 93.50 83 PHE A C 1
ATOM 634 O O . PHE A 1 83 ? -5.381 -7.893 9.649 1.00 93.50 83 PHE A O 1
ATOM 641 N N . LEU A 1 84 ? -3.908 -8.717 8.167 1.00 94.25 84 LEU A N 1
ATOM 642 C CA . LEU A 1 84 ? -3.294 -9.686 9.069 1.00 94.25 84 LEU A CA 1
ATOM 643 C C . LEU A 1 84 ? -2.595 -8.980 10.237 1.00 94.25 84 LEU A C 1
ATOM 645 O O . LEU A 1 84 ? -2.859 -9.313 11.391 1.00 94.25 84 LEU A O 1
ATOM 649 N N . LEU A 1 85 ? -1.778 -7.958 9.956 1.00 94.06 85 LEU A N 1
ATOM 650 C CA . LEU A 1 85 ? -1.125 -7.151 10.991 1.00 94.06 85 LEU A CA 1
ATOM 651 C C . LEU A 1 85 ? -2.154 -6.521 11.943 1.00 94.06 85 LEU A C 1
ATOM 653 O O . LEU A 1 85 ? -1.973 -6.545 13.158 1.00 94.06 85 LEU A O 1
ATOM 657 N N . TYR A 1 86 ? -3.264 -6.007 11.411 1.00 94.81 86 TYR A N 1
ATOM 658 C CA . TYR A 1 86 ? -4.359 -5.479 12.223 1.00 94.81 86 TYR A CA 1
ATOM 659 C C . TYR A 1 86 ? -4.961 -6.533 13.161 1.00 94.81 86 TYR A C 1
ATOM 661 O O . TYR A 1 86 ? -5.161 -6.240 14.339 1.00 94.81 86 TYR A O 1
ATOM 669 N N . TYR A 1 87 ? -5.195 -7.763 12.695 1.00 94.19 87 TYR A N 1
ATOM 670 C CA . TYR A 1 87 ? -5.679 -8.845 13.561 1.00 94.19 87 TYR A CA 1
ATOM 671 C C . TYR A 1 87 ? -4.670 -9.261 14.630 1.00 94.19 87 TYR A C 1
ATOM 673 O O . TYR A 1 87 ? -5.067 -9.499 15.771 1.00 94.19 87 TYR A O 1
ATOM 681 N N . ILE A 1 88 ? -3.377 -9.299 14.297 1.00 93.81 88 ILE A N 1
ATOM 682 C CA . ILE A 1 88 ? -2.314 -9.540 15.281 1.00 93.81 88 ILE A CA 1
ATOM 683 C C . ILE A 1 88 ? -2.377 -8.463 16.370 1.00 93.81 88 ILE A C 1
ATOM 685 O O . ILE A 1 88 ? -2.415 -8.781 17.556 1.00 93.81 88 ILE A O 1
ATOM 689 N N . VAL A 1 89 ? -2.488 -7.188 15.985 1.00 93.69 89 VAL A N 1
ATOM 690 C CA . VAL A 1 89 ? -2.625 -6.073 16.932 1.00 93.69 89 VAL A CA 1
ATOM 691 C C . VAL A 1 89 ? -3.898 -6.188 17.775 1.00 93.69 89 VAL A C 1
ATOM 693 O O . VAL A 1 89 ? -3.844 -5.944 18.982 1.00 93.69 89 VAL A O 1
ATOM 696 N N . LEU A 1 90 ? -5.039 -6.572 17.194 1.00 92.69 90 LEU A N 1
ATOM 697 C CA . LEU A 1 90 ? -6.273 -6.811 17.954 1.00 92.69 90 LEU A CA 1
ATOM 698 C C . LEU A 1 90 ? -6.077 -7.902 19.013 1.00 92.69 90 LEU A C 1
ATOM 700 O O . LEU A 1 90 ? -6.456 -7.692 20.165 1.00 92.69 90 LEU A O 1
ATOM 704 N N . SER A 1 91 ? -5.431 -9.011 18.645 1.00 92.69 91 SER A N 1
ATOM 705 C CA . SER A 1 91 ? -5.104 -10.107 19.562 1.00 92.69 91 SER A CA 1
ATOM 706 C C . SER A 1 91 ? -4.198 -9.637 20.706 1.00 92.69 91 SER A C 1
ATOM 708 O O . SER A 1 91 ? -4.552 -9.768 21.877 1.00 92.69 91 SER A O 1
ATOM 710 N N . LEU A 1 92 ? -3.076 -8.983 20.381 1.00 91.81 92 LEU A N 1
ATOM 711 C CA . LEU A 1 92 ? -2.110 -8.481 21.3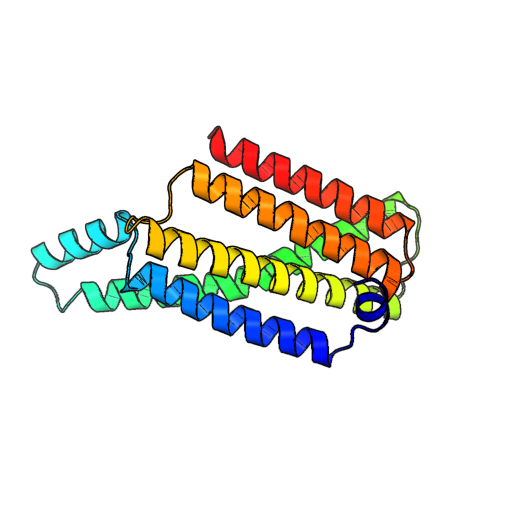68 1.00 91.81 92 LEU A CA 1
ATOM 712 C C . LEU A 1 92 ? -2.726 -7.447 22.318 1.00 91.81 92 LEU A C 1
ATOM 714 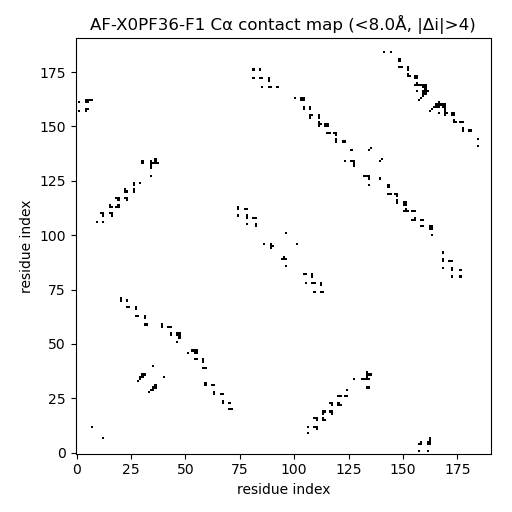O O . LEU A 1 92 ? -2.420 -7.414 23.508 1.00 91.81 92 LEU A O 1
ATOM 718 N N . THR A 1 93 ? -3.619 -6.602 21.803 1.00 90.69 93 THR A N 1
ATOM 719 C CA . THR A 1 93 ? -4.305 -5.575 22.597 1.00 90.69 93 THR A CA 1
ATOM 720 C C . THR A 1 93 ? -5.588 -6.071 23.261 1.00 90.69 93 THR A C 1
ATOM 722 O O . THR A 1 93 ? -6.281 -5.258 23.874 1.00 90.69 93 THR A O 1
ATOM 725 N N . LYS A 1 94 ? -5.908 -7.370 23.150 1.00 91.06 94 LYS A N 1
ATOM 726 C CA . LYS A 1 94 ? -7.126 -8.004 23.683 1.00 91.06 94 LYS A CA 1
ATOM 727 C C . LYS A 1 94 ? -8.408 -7.260 23.278 1.00 91.06 94 LYS A C 1
ATOM 729 O O . LYS A 1 94 ? -9.324 -7.091 24.076 1.00 91.06 94 LYS A O 1
ATOM 734 N N . THR A 1 95 ? -8.454 -6.762 22.042 1.00 89.38 95 THR A N 1
ATOM 735 C CA . THR A 1 95 ? -9.602 -6.029 21.493 1.00 89.38 95 THR A CA 1
ATOM 736 C C . THR A 1 95 ? -10.425 -6.939 20.589 1.00 89.38 95 THR A C 1
ATOM 738 O O . THR A 1 95 ? -9.893 -7.544 19.660 1.00 89.38 95 THR A O 1
ATOM 741 N N . THR A 1 96 ? -11.737 -6.990 20.804 1.00 86.56 96 THR A N 1
ATOM 742 C CA . THR A 1 96 ? -12.641 -7.803 19.982 1.00 86.56 96 THR A CA 1
ATOM 743 C C . THR A 1 96 ? -12.814 -7.213 18.584 1.00 86.56 96 THR A C 1
ATOM 745 O O . THR A 1 96 ? -13.073 -6.019 18.412 1.00 86.56 96 THR A O 1
ATOM 748 N N . ALA A 1 97 ? -12.711 -8.068 17.567 1.00 84.75 97 ALA A N 1
ATOM 749 C CA . ALA A 1 97 ? -12.991 -7.694 16.190 1.00 84.75 97 ALA A CA 1
ATOM 750 C C . ALA A 1 97 ? -14.492 -7.422 15.991 1.00 84.75 97 ALA A C 1
ATOM 752 O O . ALA A 1 97 ? -15.335 -8.259 16.307 1.00 84.75 97 ALA A O 1
ATOM 753 N N . VAL A 1 98 ? -14.828 -6.271 15.407 1.00 89.19 98 VAL A N 1
ATOM 754 C CA . VAL A 1 98 ? -16.214 -5.895 15.087 1.00 89.19 98 VAL A CA 1
ATOM 755 C C . VAL A 1 98 ? -16.363 -5.816 13.573 1.00 89.19 98 VAL A C 1
ATOM 757 O O . VAL A 1 98 ? -15.640 -5.075 12.911 1.00 89.19 98 VAL A O 1
ATOM 760 N N . LYS A 1 99 ? -17.332 -6.545 13.003 1.00 85.50 99 LYS A N 1
ATOM 761 C CA . LYS A 1 99 ? -17.514 -6.673 11.541 1.00 85.50 99 LYS A CA 1
ATOM 762 C C . LYS A 1 99 ? -17.629 -5.322 10.821 1.00 85.50 99 LYS A C 1
ATOM 764 O O . LYS A 1 99 ? -17.021 -5.133 9.767 1.00 85.50 99 LYS A O 1
ATOM 769 N N . ALA A 1 100 ? -18.377 -4.376 11.393 1.00 85.12 100 ALA A N 1
ATOM 770 C CA . ALA A 1 100 ? -18.528 -3.031 10.836 1.00 85.12 100 ALA A CA 1
ATOM 771 C C . ALA A 1 100 ? -17.189 -2.273 10.805 1.00 85.12 100 ALA A C 1
ATOM 773 O O . ALA A 1 100 ? -16.814 -1.713 9.774 1.00 85.12 100 ALA A O 1
ATOM 774 N N . THR A 1 101 ? -16.431 -2.329 11.899 1.00 88.44 101 THR A N 1
ATOM 775 C CA . THR A 1 101 ? -15.113 -1.698 12.019 1.00 88.44 101 THR A CA 1
ATOM 776 C C . THR A 1 101 ? -14.098 -2.333 11.076 1.00 88.44 101 THR A C 1
ATOM 778 O O . THR A 1 101 ? -13.402 -1.623 10.358 1.00 88.44 101 THR A O 1
ATOM 781 N N . ASN A 1 102 ? -14.090 -3.660 10.967 1.00 90.94 102 ASN A N 1
ATOM 782 C CA . ASN A 1 102 ? -13.224 -4.401 10.051 1.00 90.94 102 ASN A CA 1
ATOM 783 C C . ASN A 1 102 ? -13.446 -3.994 8.589 1.00 90.94 102 ASN A C 1
ATOM 785 O O . ASN A 1 102 ? -12.486 -3.834 7.836 1.00 90.94 102 ASN A O 1
ATOM 789 N N . LYS A 1 103 ? -14.705 -3.768 8.187 1.00 91.56 103 LYS A N 1
ATOM 790 C CA . LYS A 1 103 ? -15.037 -3.261 6.847 1.00 91.56 103 LYS A CA 1
ATOM 791 C C . LYS A 1 103 ? -14.448 -1.866 6.608 1.00 91.56 103 LYS A C 1
ATOM 793 O O . LYS A 1 103 ? -13.929 -1.613 5.522 1.00 91.56 103 LYS A O 1
ATOM 798 N N . LEU A 1 104 ? -14.504 -0.977 7.604 1.00 91.25 104 LEU A N 1
ATOM 799 C CA . LEU A 1 104 ? -13.921 0.370 7.528 1.00 91.25 104 LEU A CA 1
ATOM 800 C C . LEU A 1 104 ? -12.387 0.343 7.522 1.00 91.25 104 LEU A C 1
ATOM 802 O O . LEU A 1 104 ? -11.771 1.083 6.761 1.00 91.25 104 LEU A O 1
ATOM 806 N N . VAL A 1 105 ? -11.766 -0.533 8.313 1.00 93.31 105 VAL A N 1
ATOM 807 C CA . VAL A 1 105 ? -10.305 -0.696 8.365 1.00 93.31 105 VAL A CA 1
ATOM 808 C C . VAL A 1 105 ? -9.769 -1.266 7.051 1.00 93.31 105 VAL A C 1
ATOM 810 O O . VAL A 1 105 ? -8.864 -0.680 6.463 1.00 93.31 105 VAL A O 1
ATOM 813 N N . LYS A 1 106 ? -10.383 -2.335 6.520 1.00 93.19 106 LYS A N 1
ATOM 814 C CA . LYS A 1 106 ? -10.019 -2.902 5.208 1.00 93.19 106 LYS A CA 1
A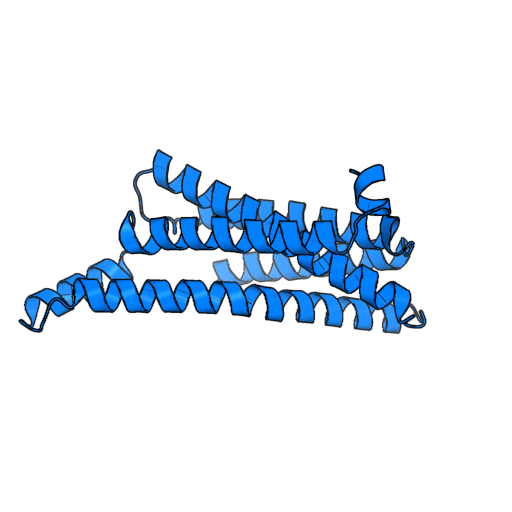TOM 815 C C . LYS A 1 106 ? -10.134 -1.855 4.100 1.00 93.19 106 LYS A C 1
ATOM 817 O O . LYS A 1 106 ? -9.262 -1.754 3.244 1.00 93.19 106 LYS A O 1
ATOM 822 N N . ARG A 1 107 ? -11.192 -1.041 4.141 1.00 91.25 107 ARG A N 1
ATOM 823 C CA . ARG A 1 107 ? -11.365 0.095 3.233 1.00 91.25 107 ARG A CA 1
ATOM 824 C C . ARG A 1 107 ? -10.228 1.110 3.358 1.00 91.25 107 ARG A C 1
ATOM 826 O O . ARG A 1 107 ? -9.672 1.515 2.343 1.00 91.25 107 ARG A O 1
ATOM 833 N N . GLY A 1 108 ? -9.889 1.495 4.587 1.00 92.88 108 GLY A N 1
ATOM 834 C CA . GLY A 1 108 ? -8.764 2.383 4.869 1.00 92.88 108 GLY A CA 1
ATOM 835 C C . GLY A 1 108 ? -7.459 1.854 4.277 1.00 92.88 108 GLY A C 1
ATOM 836 O O . GLY A 1 108 ? -6.748 2.615 3.637 1.00 92.88 108 GLY A O 1
ATOM 837 N N . PHE A 1 109 ? -7.189 0.550 4.387 1.00 95.50 109 PHE A N 1
ATOM 838 C CA . PHE A 1 109 ? -6.005 -0.067 3.779 1.00 95.50 109 PHE A CA 1
ATOM 839 C C . PHE A 1 109 ? -5.985 0.031 2.255 1.00 95.50 109 PHE A C 1
ATOM 841 O O . PHE A 1 109 ? -4.959 0.424 1.704 1.00 95.50 109 PHE A O 1
ATOM 848 N N . TYR A 1 110 ? -7.106 -0.247 1.581 1.00 94.62 110 TYR A N 1
ATOM 849 C CA . TYR A 1 110 ? 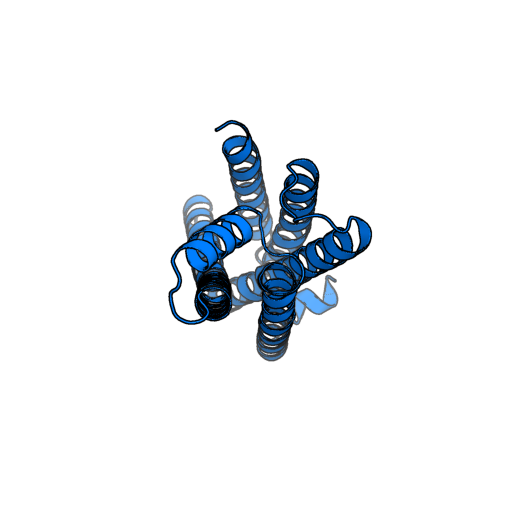-7.193 -0.056 0.130 1.00 94.62 110 TYR A CA 1
ATOM 850 C C . TYR A 1 110 ? -6.905 1.390 -0.273 1.00 94.62 110 TYR A C 1
ATOM 852 O O . TYR A 1 110 ? -6.123 1.615 -1.190 1.00 94.62 110 TYR A O 1
ATOM 860 N N . ILE A 1 111 ? -7.505 2.367 0.415 1.00 93.94 111 ILE A N 1
ATOM 861 C CA . ILE A 1 111 ? -7.300 3.782 0.087 1.00 93.94 111 ILE A CA 1
ATOM 862 C C . ILE A 1 111 ? -5.852 4.202 0.360 1.00 93.94 111 ILE A C 1
ATOM 864 O O . ILE A 1 111 ? -5.243 4.844 -0.492 1.00 93.94 111 ILE A O 1
ATOM 868 N N . SER A 1 112 ? -5.287 3.838 1.514 1.00 94.38 112 SER A N 1
ATOM 869 C CA . SER A 1 112 ? -3.904 4.177 1.870 1.00 94.38 112 SER A CA 1
ATOM 870 C C . SER A 1 112 ? -2.907 3.638 0.852 1.00 94.38 112 SER A C 1
ATOM 872 O O . SER A 1 112 ? -2.047 4.384 0.390 1.00 94.38 112 SER A O 1
ATOM 874 N N . TYR A 1 113 ? -3.043 2.363 0.479 1.00 93.12 113 TYR A N 1
ATOM 875 C CA . TYR A 1 113 ? -2.145 1.739 -0.485 1.00 93.12 113 TYR A CA 1
ATOM 876 C C . TYR A 1 113 ? -2.323 2.329 -1.887 1.00 93.12 113 TYR A C 1
ATOM 878 O O . TYR A 1 113 ? -1.337 2.657 -2.538 1.00 93.12 113 TYR A O 1
ATOM 886 N N . ALA A 1 114 ? -3.568 2.550 -2.321 1.00 93.50 114 ALA A N 1
ATOM 887 C CA . ALA A 1 114 ? -3.862 3.172 -3.609 1.00 93.50 114 ALA A CA 1
ATOM 888 C C . ALA A 1 114 ? -3.256 4.580 -3.717 1.00 93.50 114 ALA A C 1
ATOM 890 O O . ALA A 1 114 ? -2.531 4.864 -4.666 1.00 93.50 114 ALA A O 1
ATOM 891 N N . ILE A 1 115 ? -3.491 5.449 -2.726 1.00 93.69 115 ILE A N 1
ATOM 892 C CA . ILE A 1 115 ? -2.937 6.812 -2.715 1.00 93.69 115 ILE A CA 1
ATOM 893 C C . ILE A 1 115 ? -1.410 6.775 -2.687 1.00 93.69 115 ILE A C 1
ATOM 895 O O . ILE A 1 115 ? -0.771 7.485 -3.461 1.00 93.69 115 ILE A O 1
ATOM 899 N N . SER A 1 116 ? -0.813 5.940 -1.835 1.00 92.25 116 SER A N 1
ATOM 900 C CA . SER A 1 116 ? 0.645 5.839 -1.780 1.00 92.25 116 SER A CA 1
ATOM 901 C C . SER A 1 116 ? 1.238 5.333 -3.092 1.00 92.25 116 SER A C 1
ATOM 903 O O . SER A 1 116 ? 2.259 5.849 -3.538 1.00 92.25 116 SER A O 1
ATOM 905 N N . GLY A 1 117 ? 0.592 4.359 -3.733 1.00 90.19 117 GLY A N 1
ATOM 906 C CA . GLY A 1 117 ? 1.012 3.834 -5.025 1.00 90.19 117 GLY A CA 1
ATOM 907 C C . GLY A 1 117 ? 0.889 4.855 -6.155 1.00 90.19 117 GLY A C 1
ATOM 908 O O . GLY A 1 117 ? 1.786 4.935 -6.991 1.00 90.19 117 GLY A O 1
ATOM 909 N N . ILE A 1 118 ? -0.163 5.685 -6.147 1.00 92.69 118 ILE A N 1
ATOM 910 C CA . ILE A 1 118 ? -0.310 6.820 -7.073 1.00 92.69 118 ILE A CA 1
ATOM 911 C C . ILE A 1 118 ? 0.860 7.788 -6.897 1.00 92.69 118 ILE A C 1
ATOM 913 O O . ILE A 1 118 ? 1.525 8.123 -7.872 1.00 92.69 118 ILE A O 1
ATOM 917 N N . VAL A 1 119 ? 1.140 8.215 -5.661 1.00 92.06 119 VAL A N 1
ATOM 918 C CA . VAL A 1 119 ? 2.212 9.185 -5.395 1.00 92.06 119 VAL A CA 1
ATOM 919 C C . VAL A 1 119 ? 3.580 8.618 -5.766 1.00 92.06 119 VAL A C 1
ATOM 921 O O . VAL A 1 119 ? 4.354 9.303 -6.429 1.00 92.06 119 VAL A O 1
ATOM 924 N N . SER A 1 120 ? 3.862 7.365 -5.402 1.00 87.31 120 SER A N 1
ATOM 925 C CA . SER A 1 120 ? 5.110 6.690 -5.773 1.00 87.31 120 SER A CA 1
ATOM 926 C C . SER A 1 120 ? 5.259 6.584 -7.295 1.00 87.31 120 SER A C 1
ATOM 928 O O . SER A 1 120 ? 6.302 6.939 -7.833 1.00 87.31 120 SER A O 1
ATOM 930 N N . SER A 1 121 ? 4.198 6.198 -8.008 1.00 87.00 121 SER A N 1
ATOM 931 C CA . SER A 1 121 ? 4.216 6.098 -9.473 1.00 87.00 121 SER A CA 1
ATOM 932 C C . SER A 1 121 ? 4.445 7.454 -10.143 1.00 87.00 121 SER A C 1
ATOM 934 O O . SER A 1 121 ? 5.257 7.554 -11.055 1.00 87.00 121 SER A O 1
ATOM 936 N N . LEU A 1 122 ? 3.785 8.518 -9.672 1.00 89.62 122 LEU A N 1
ATOM 937 C CA . LEU A 1 122 ? 4.005 9.872 -10.189 1.00 89.62 122 LEU A CA 1
ATOM 938 C C . LEU A 1 122 ? 5.437 10.351 -9.933 1.00 89.62 122 LEU A C 1
ATOM 940 O O . LEU A 1 122 ? 6.062 10.912 -10.829 1.00 89.62 122 LEU A O 1
ATOM 944 N N . PHE A 1 123 ? 5.974 10.094 -8.739 1.00 87.81 123 PHE A N 1
ATOM 945 C CA . PHE A 1 123 ? 7.365 10.401 -8.414 1.00 87.81 123 PHE A CA 1
ATOM 946 C C . PHE A 1 123 ? 8.340 9.670 -9.351 1.00 87.81 123 PHE A C 1
ATOM 948 O O . PHE A 1 123 ? 9.269 10.284 -9.880 1.00 87.81 123 PHE A O 1
ATOM 955 N N . MET A 1 124 ? 8.100 8.385 -9.624 1.00 81.25 124 MET A N 1
ATOM 956 C CA . MET A 1 124 ? 8.905 7.601 -10.565 1.00 81.25 124 MET A CA 1
ATOM 957 C C . MET A 1 124 ? 8.820 8.162 -11.991 1.00 81.25 124 MET A C 1
ATOM 959 O O . MET A 1 124 ? 9.848 8.404 -12.615 1.00 81.25 124 MET A O 1
ATOM 963 N N . ILE A 1 125 ? 7.623 8.465 -12.497 1.00 84.38 125 ILE A N 1
ATOM 964 C CA . ILE A 1 125 ? 7.456 9.061 -13.834 1.00 84.38 125 ILE A CA 1
ATOM 965 C C . ILE A 1 125 ? 8.229 10.385 -13.949 1.00 84.38 125 ILE A C 1
ATOM 967 O O . ILE A 1 125 ? 8.999 10.569 -14.891 1.00 84.38 125 ILE A O 1
ATOM 971 N N . VAL A 1 126 ? 8.079 11.289 -12.974 1.00 85.94 126 VAL A N 1
ATOM 972 C CA . VAL A 1 126 ? 8.763 12.596 -12.973 1.00 85.94 126 VAL A CA 1
ATOM 973 C C . VAL A 1 126 ? 10.282 12.428 -12.944 1.00 85.94 126 VAL A C 1
ATOM 975 O O . VAL A 1 126 ? 10.988 13.067 -13.720 1.00 85.94 126 VAL A O 1
ATOM 978 N N . THR A 1 127 ? 10.798 11.545 -12.089 1.00 79.44 127 THR A N 1
ATOM 979 C CA . THR A 1 127 ? 12.247 11.300 -11.997 1.00 79.44 127 THR A CA 1
ATOM 980 C C . THR A 1 127 ? 12.814 10.658 -13.263 1.00 79.44 127 THR A C 1
ATOM 982 O O . THR A 1 127 ? 13.924 11.005 -13.660 1.00 79.44 127 THR A O 1
ATOM 985 N N . THR A 1 128 ? 12.052 9.796 -13.941 1.00 75.94 128 THR A N 1
ATOM 986 C CA . THR A 1 128 ? 12.435 9.242 -15.256 1.00 75.94 128 THR A CA 1
ATOM 987 C C . THR A 1 128 ? 12.567 10.338 -16.299 1.00 75.94 128 THR A C 1
ATOM 989 O O . THR A 1 128 ? 13.561 10.403 -17.015 1.00 75.94 128 THR A O 1
ATOM 992 N N . LEU A 1 129 ? 11.560 11.212 -16.375 1.00 80.19 129 LEU A N 1
ATOM 993 C CA . LEU A 1 129 ? 11.498 12.284 -17.365 1.00 80.19 129 LEU A CA 1
ATOM 994 C C . LEU A 1 129 ? 12.651 13.277 -17.208 1.00 80.19 129 LEU A C 1
ATOM 996 O O . LEU A 1 129 ? 13.206 13.727 -18.206 1.00 80.19 129 LEU A O 1
ATOM 1000 N N . ILE A 1 130 ? 13.009 13.606 -15.965 1.00 81.44 130 ILE A N 1
ATOM 1001 C CA . ILE A 1 130 ? 14.094 14.548 -15.668 1.00 81.44 130 ILE A CA 1
ATOM 1002 C C . ILE A 1 130 ? 15.458 13.926 -15.973 1.00 81.44 130 ILE A C 1
ATOM 1004 O O . ILE A 1 130 ? 16.292 14.569 -16.602 1.00 81.44 130 ILE A O 1
ATOM 1008 N N . ASN A 1 131 ? 15.691 12.690 -15.526 1.00 73.94 131 ASN A N 1
ATOM 1009 C CA . ASN A 1 131 ? 17.024 12.091 -15.585 1.00 73.94 131 ASN A CA 1
ATOM 1010 C C . ASN A 1 131 ? 17.321 11.383 -16.913 1.00 73.94 131 ASN A C 1
ATOM 1012 O O . ASN A 1 131 ? 18.467 11.026 -17.142 1.00 73.94 131 ASN A O 1
ATOM 1016 N N . GLN A 1 132 ? 16.314 11.153 -17.767 1.00 68.06 132 GLN A N 1
ATOM 1017 C CA . GLN A 1 132 ? 16.426 10.419 -19.042 1.00 68.06 132 GLN A CA 1
ATOM 1018 C C . GLN A 1 132 ? 17.104 9.035 -18.936 1.00 68.06 132 GLN A C 1
ATOM 1020 O O . GLN A 1 132 ? 17.528 8.461 -19.936 1.00 68.06 132 GLN A O 1
ATOM 1025 N N . GLU A 1 133 ? 17.182 8.467 -17.733 1.00 60.34 133 GLU A N 1
ATOM 1026 C CA . GLU A 1 133 ? 17.834 7.192 -17.446 1.00 60.34 133 GLU A CA 1
ATOM 1027 C C . GLU A 1 133 ? 16.835 6.150 -16.933 1.00 60.34 133 GLU A C 1
ATOM 1029 O O . GLU A 1 133 ? 15.780 6.464 -16.375 1.00 60.34 133 GLU A O 1
ATOM 1034 N N . THR A 1 134 ? 17.198 4.870 -17.077 1.00 56.47 134 THR A N 1
ATOM 1035 C CA . THR A 1 134 ? 16.433 3.757 -16.507 1.00 56.47 134 THR A CA 1
ATOM 1036 C C . THR A 1 134 ? 16.390 3.848 -14.980 1.00 56.47 134 THR A C 1
ATOM 1038 O O . THR A 1 134 ? 17.415 3.757 -14.308 1.00 56.47 134 THR A O 1
ATOM 1041 N N . LEU A 1 135 ? 15.164 3.962 -14.471 1.00 57.12 135 LEU A N 1
ATOM 1042 C CA . LEU A 1 135 ? 14.662 4.240 -13.116 1.00 57.12 135 LEU A CA 1
ATOM 1043 C C . LEU A 1 135 ? 15.211 3.481 -11.888 1.00 57.12 135 LEU A C 1
ATOM 1045 O O . LEU A 1 135 ? 14.626 3.579 -10.811 1.00 57.12 135 LEU A O 1
ATOM 1049 N N . VAL A 1 136 ? 16.292 2.712 -11.987 1.00 60.78 136 VAL A N 1
ATOM 1050 C CA . VAL A 1 136 ? 16.697 1.767 -10.926 1.00 60.78 136 VAL A CA 1
ATOM 1051 C C . VAL A 1 136 ? 18.016 2.165 -10.262 1.00 60.78 136 VAL A C 1
ATOM 1053 O O . VAL A 1 136 ? 18.819 1.314 -9.883 1.00 60.78 136 VAL A O 1
ATOM 1056 N N . SER A 1 137 ? 18.276 3.466 -10.101 1.00 66.12 137 SER A N 1
ATOM 1057 C CA . SER A 1 137 ? 19.381 3.890 -9.239 1.00 66.12 137 SER A CA 1
ATOM 1058 C C . SER A 1 137 ? 18.977 3.718 -7.770 1.00 66.12 137 SER A C 1
ATOM 1060 O O . SER A 1 137 ? 17.867 4.079 -7.361 1.00 66.12 137 SER A O 1
ATOM 1062 N N . LYS A 1 138 ? 19.878 3.152 -6.953 1.00 72.06 138 LYS A N 1
ATOM 1063 C CA . LYS A 1 138 ? 19.629 2.911 -5.518 1.00 72.06 138 LYS A CA 1
ATOM 1064 C C . LYS A 1 138 ? 19.064 4.148 -4.785 1.00 72.06 138 LYS A C 1
ATOM 1066 O O . LYS A 1 138 ? 18.097 3.981 -4.043 1.00 72.06 138 LYS A O 1
ATOM 1071 N N . PRO A 1 139 ? 19.562 5.385 -5.009 1.00 76.62 139 PRO A N 1
ATOM 1072 C CA . PRO A 1 139 ? 19.034 6.570 -4.329 1.00 76.62 139 PRO A CA 1
ATOM 1073 C C . PRO A 1 139 ? 17.562 6.872 -4.643 1.00 76.62 139 PRO A C 1
ATOM 1075 O O . PRO A 1 139 ? 16.806 7.215 -3.735 1.00 76.62 139 PRO A O 1
ATOM 1078 N N . ILE A 1 140 ? 17.132 6.715 -5.901 1.00 75.50 140 ILE A N 1
ATOM 1079 C CA . ILE A 1 140 ? 15.743 6.983 -6.313 1.00 75.50 140 ILE A CA 1
ATOM 1080 C C . ILE A 1 140 ? 14.797 5.952 -5.694 1.00 75.50 140 ILE A C 1
ATOM 1082 O O . ILE A 1 140 ? 13.736 6.311 -5.178 1.00 75.50 140 ILE A O 1
ATOM 1086 N N . VAL A 1 141 ? 15.208 4.681 -5.674 1.00 76.50 141 VAL A N 1
ATOM 1087 C CA . VAL A 1 141 ? 14.446 3.598 -5.036 1.00 76.50 141 VAL A CA 1
ATOM 1088 C C . VAL A 1 141 ? 14.293 3.849 -3.533 1.00 76.50 141 VAL A C 1
ATOM 1090 O O . VAL A 1 141 ? 13.192 3.702 -2.996 1.00 76.50 141 VAL A O 1
ATOM 10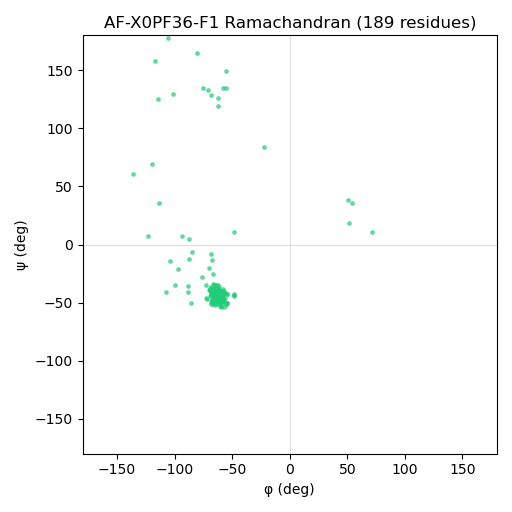93 N N . ILE A 1 142 ? 15.357 4.294 -2.856 1.00 80.19 142 ILE A N 1
ATOM 1094 C CA . ILE A 1 142 ? 15.312 4.652 -1.431 1.00 80.19 142 ILE A CA 1
ATOM 1095 C C . ILE A 1 142 ? 14.361 5.832 -1.201 1.00 80.19 142 ILE A C 1
ATOM 1097 O O . ILE A 1 142 ? 13.474 5.739 -0.352 1.00 80.19 142 ILE A O 1
ATOM 1101 N N . ALA A 1 143 ? 14.485 6.913 -1.977 1.00 82.06 143 ALA A N 1
ATOM 1102 C CA . ALA A 1 143 ? 13.623 8.087 -1.844 1.00 82.06 143 ALA A CA 1
ATOM 1103 C C . ALA A 1 143 ? 12.139 7.737 -2.054 1.00 82.06 143 ALA A C 1
ATOM 1105 O O . ALA A 1 143 ? 11.292 8.088 -1.228 1.00 82.06 143 ALA A O 1
ATOM 1106 N N . SER A 1 144 ? 11.828 6.968 -3.103 1.00 82.62 144 SER A N 1
ATOM 1107 C CA . SER A 1 144 ? 10.472 6.476 -3.379 1.00 82.62 144 SER A CA 1
ATOM 1108 C C . SER A 1 144 ? 9.932 5.603 -2.238 1.00 82.62 144 SER A C 1
ATOM 1110 O O . SER A 1 144 ? 8.772 5.737 -1.833 1.00 82.62 144 SER A O 1
ATOM 1112 N N . SER A 1 145 ? 10.785 4.758 -1.650 1.00 83.81 145 SER A N 1
ATOM 1113 C CA . SER A 1 145 ? 10.419 3.902 -0.516 1.00 83.81 145 SER A CA 1
ATOM 1114 C C . SER A 1 145 ? 10.104 4.717 0.739 1.00 83.81 145 SER A C 1
ATOM 1116 O O . SER A 1 145 ? 9.089 4.475 1.390 1.00 83.81 145 SER A O 1
ATOM 1118 N N . VAL A 1 146 ? 10.910 5.735 1.054 1.00 87.44 146 VAL A N 1
ATOM 1119 C CA . VAL A 1 146 ? 10.667 6.632 2.197 1.00 87.44 146 VAL A CA 1
ATOM 1120 C C . VAL A 1 146 ? 9.350 7.388 2.030 1.00 87.44 146 VAL A C 1
ATOM 1122 O O . VAL A 1 146 ? 8.531 7.401 2.951 1.00 87.44 146 VAL A O 1
ATOM 1125 N N . ILE A 1 147 ? 9.099 7.959 0.846 1.00 88.94 147 ILE A N 1
ATOM 1126 C CA . ILE A 1 147 ? 7.831 8.636 0.528 1.00 88.94 147 ILE A CA 1
ATOM 1127 C C . ILE A 1 147 ? 6.653 7.675 0.736 1.00 88.94 147 ILE A C 1
ATOM 1129 O O . ILE A 1 147 ? 5.668 8.020 1.393 1.00 88.94 147 ILE A O 1
ATOM 1133 N N . THR A 1 148 ? 6.781 6.447 0.232 1.00 89.06 148 THR A N 1
ATOM 1134 C CA . THR A 1 148 ? 5.753 5.406 0.345 1.00 89.06 148 THR A CA 1
ATOM 1135 C C . THR A 1 148 ? 5.460 5.052 1.801 1.00 89.06 148 THR A C 1
ATOM 1137 O O . THR A 1 148 ? 4.294 4.985 2.195 1.00 89.06 148 THR A O 1
ATOM 1140 N N . ILE A 1 149 ? 6.497 4.871 2.624 1.00 91.81 149 ILE A N 1
ATOM 1141 C CA . ILE A 1 149 ? 6.367 4.589 4.060 1.00 91.81 149 ILE A CA 1
ATOM 1142 C C . ILE A 1 149 ? 5.612 5.729 4.748 1.00 91.81 149 ILE A C 1
ATOM 1144 O O . ILE A 1 149 ? 4.590 5.491 5.399 1.00 91.81 149 ILE A O 1
ATOM 1148 N N . VAL A 1 150 ? 6.071 6.970 4.571 1.00 93.38 150 VAL A N 1
ATOM 1149 C CA . VAL A 1 150 ? 5.481 8.137 5.238 1.00 93.38 150 VAL A CA 1
ATOM 1150 C C . VAL A 1 150 ? 4.007 8.283 4.869 1.00 93.38 150 VAL A C 1
ATOM 1152 O O . VAL A 1 150 ? 3.163 8.406 5.759 1.00 93.38 150 VAL A O 1
ATOM 1155 N N . ILE A 1 151 ? 3.671 8.222 3.580 1.00 94.12 151 ILE A N 1
ATOM 1156 C CA . ILE A 1 151 ? 2.297 8.419 3.105 1.00 94.12 151 ILE A CA 1
ATOM 1157 C C . ILE A 1 151 ? 1.397 7.262 3.537 1.00 94.12 151 ILE A C 1
ATOM 1159 O O . ILE A 1 151 ? 0.348 7.501 4.144 1.00 94.12 151 ILE A O 1
ATOM 1163 N N . THR A 1 152 ? 1.808 6.017 3.278 1.00 94.50 152 THR A N 1
ATOM 1164 C CA . THR A 1 152 ? 1.000 4.830 3.587 1.00 94.50 152 THR A CA 1
ATOM 1165 C C . THR A 1 152 ? 0.648 4.786 5.066 1.00 94.50 152 THR A C 1
ATOM 1167 O O . THR A 1 152 ? -0.531 4.715 5.421 1.00 94.50 152 THR A O 1
ATOM 1170 N N . TYR A 1 153 ? 1.645 4.871 5.950 1.00 95.31 153 TYR A N 1
ATOM 1171 C CA . TYR A 1 153 ? 1.409 4.676 7.379 1.00 95.31 153 TYR A CA 1
ATOM 1172 C C . TYR A 1 153 ? 0.752 5.887 8.045 1.00 95.31 153 TYR A C 1
ATOM 1174 O O . TYR A 1 153 ? -0.054 5.703 8.960 1.00 95.31 153 TYR A O 1
ATOM 1182 N N . SER A 1 154 ? 0.962 7.104 7.527 1.00 94.62 154 SER A N 1
ATOM 1183 C CA . SER A 1 154 ? 0.194 8.284 7.957 1.00 94.62 154 SER A CA 1
ATOM 1184 C C . SER A 1 154 ? -1.294 8.151 7.622 1.00 94.62 154 SER A C 1
ATOM 1186 O O . SER A 1 154 ? -2.154 8.464 8.453 1.00 94.62 154 SER A O 1
ATOM 1188 N N . LEU A 1 155 ? -1.620 7.651 6.425 1.00 95.31 155 LEU A N 1
ATOM 1189 C CA . LEU A 1 155 ? -3.004 7.411 6.019 1.00 95.31 155 LEU A CA 1
ATOM 1190 C C . LEU A 1 155 ? -3.626 6.260 6.809 1.00 95.31 155 LEU A C 1
ATOM 1192 O O . LEU A 1 155 ? -4.738 6.411 7.308 1.00 95.31 155 LEU A O 1
ATOM 1196 N N . ILE A 1 156 ? -2.905 5.148 6.996 1.00 95.25 156 ILE A N 1
ATOM 1197 C CA . ILE A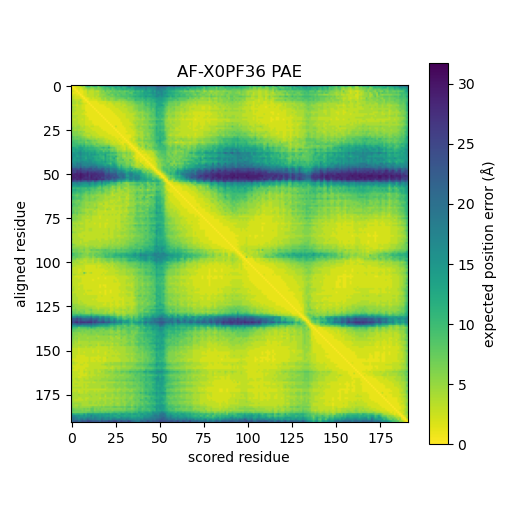 1 156 ? -3.356 4.023 7.831 1.00 95.25 156 ILE A CA 1
ATOM 1198 C C . ILE A 1 156 ? -3.688 4.498 9.247 1.00 95.25 156 ILE A C 1
ATOM 1200 O O . ILE A 1 156 ? -4.793 4.245 9.735 1.00 95.25 156 ILE A O 1
ATOM 1204 N N . TYR A 1 157 ? -2.773 5.237 9.880 1.00 96.06 157 TYR A N 1
ATOM 1205 C CA . TYR A 1 157 ? -3.006 5.836 11.189 1.00 96.06 157 TYR A CA 1
ATOM 1206 C C . TYR A 1 157 ? -4.280 6.686 11.181 1.00 96.06 157 TYR A C 1
ATOM 1208 O O . TYR A 1 157 ? -5.166 6.516 12.019 1.00 96.06 157 TYR A O 1
ATOM 1216 N N . GLY A 1 158 ? -4.398 7.585 10.203 1.00 94.31 158 GLY A N 1
ATOM 1217 C CA . GLY A 1 158 ? -5.533 8.483 10.069 1.00 94.31 158 GLY A CA 1
ATOM 1218 C C . GLY A 1 158 ? -6.869 7.754 9.890 1.00 94.31 158 GLY A C 1
ATOM 1219 O O . GLY A 1 158 ? -7.840 8.091 10.568 1.00 94.31 158 GLY A O 1
ATOM 1220 N N . PHE A 1 159 ? -6.930 6.741 9.028 1.00 94.00 159 PHE A N 1
ATOM 1221 C CA . PHE A 1 159 ? -8.142 5.960 8.788 1.00 94.00 159 PHE A CA 1
ATOM 1222 C C . PHE A 1 159 ? -8.553 5.155 10.016 1.00 94.00 159 PHE A C 1
ATOM 1224 O O . PHE A 1 159 ? -9.702 5.245 10.446 1.00 94.00 159 PHE A O 1
ATOM 1231 N N . ILE A 1 160 ? -7.634 4.414 10.635 1.00 93.56 160 ILE A N 1
ATOM 1232 C CA . ILE A 1 160 ? -7.990 3.610 11.809 1.00 93.56 160 ILE A CA 1
ATOM 1233 C C . ILE A 1 160 ? -8.398 4.527 12.976 1.00 93.56 160 ILE A C 1
ATOM 1235 O O . ILE A 1 160 ? -9.398 4.280 13.656 1.00 93.56 160 ILE A O 1
ATOM 1239 N N . LYS A 1 161 ? -7.691 5.646 13.176 1.00 94.94 161 LYS A N 1
ATOM 1240 C CA . LYS A 1 161 ? -7.994 6.592 14.255 1.00 94.94 161 LYS A CA 1
ATOM 1241 C C . LYS A 1 161 ? -9.326 7.308 14.053 1.00 94.94 161 LYS A C 1
ATOM 1243 O O . LYS A 1 161 ? -10.100 7.408 15.001 1.00 94.94 161 LYS A O 1
ATOM 1248 N N . TYR A 1 162 ? -9.580 7.847 12.861 1.00 92.44 162 TYR A N 1
ATOM 1249 C CA . TYR A 1 162 ? -10.702 8.764 12.637 1.00 92.44 162 TYR A CA 1
ATOM 1250 C C . TYR A 1 162 ? -11.925 8.103 12.000 1.00 92.44 162 TYR A C 1
ATOM 1252 O O . TYR A 1 162 ? -13.040 8.476 12.354 1.00 92.44 162 TYR A O 1
ATOM 1260 N N . LEU A 1 163 ? -11.741 7.127 11.105 1.00 88.19 163 LEU A N 1
ATOM 1261 C CA . LEU A 1 163 ? -12.850 6.407 10.469 1.00 88.19 163 LEU A CA 1
ATOM 1262 C C . LEU A 1 163 ? -13.312 5.231 11.332 1.00 88.19 163 LEU A C 1
ATOM 1264 O O . LEU A 1 163 ? -14.497 5.096 11.616 1.00 88.19 163 LEU A O 1
ATOM 1268 N N . ALA A 1 164 ? -12.369 4.395 11.776 1.00 88.75 164 ALA A N 1
ATOM 1269 C CA . ALA A 1 164 ? -12.668 3.215 12.590 1.00 88.75 164 ALA A CA 1
ATOM 1270 C C . ALA A 1 164 ? -12.773 3.520 14.096 1.00 88.75 164 ALA A C 1
ATOM 1272 O O . ALA A 1 164 ? -13.160 2.644 14.866 1.00 88.75 164 ALA A O 1
ATOM 1273 N N . LYS A 1 165 ? -12.454 4.756 14.516 1.00 91.00 165 LYS A N 1
ATOM 1274 C CA . LYS A 1 165 ? -12.481 5.223 15.916 1.00 91.00 165 LYS A CA 1
ATOM 1275 C C . LYS A 1 165 ? -11.661 4.340 16.869 1.00 91.00 165 LYS A C 1
ATOM 1277 O O . LYS A 1 165 ? -12.023 4.156 18.026 1.00 91.00 165 LYS A O 1
ATOM 1282 N N . GLN A 1 166 ? -10.537 3.816 16.384 1.00 91.19 166 GLN A N 1
ATOM 1283 C CA . GLN A 1 166 ? -9.657 2.899 17.109 1.00 91.19 166 GLN A CA 1
ATOM 1284 C C . GLN A 1 166 ? -8.247 3.502 17.273 1.00 91.19 166 GLN A C 1
ATOM 1286 O O . GLN A 1 166 ? -7.286 3.054 16.645 1.00 91.19 166 GLN A O 1
ATOM 1291 N N . PRO A 1 167 ? -8.082 4.561 18.091 1.00 91.19 167 PRO A N 1
ATOM 1292 C CA . PRO A 1 167 ? -6.826 5.310 18.177 1.00 91.19 167 PRO A CA 1
ATOM 1293 C C . PRO A 1 167 ? -5.644 4.463 18.663 1.00 91.19 167 PRO A C 1
ATOM 1295 O O . PRO A 1 167 ? -4.528 4.659 18.190 1.00 91.19 167 PRO A O 1
ATOM 1298 N N . LYS A 1 168 ? -5.876 3.504 19.569 1.00 91.44 168 LYS A N 1
ATOM 1299 C CA . LYS A 1 168 ? -4.822 2.616 20.077 1.00 91.44 168 LYS A CA 1
ATOM 1300 C C . LYS A 1 168 ? -4.313 1.689 18.971 1.00 91.44 168 LYS A C 1
ATOM 1302 O O . LYS A 1 168 ? -3.111 1.596 18.753 1.00 91.44 168 LYS A O 1
ATOM 1307 N N . GLN A 1 169 ? -5.221 1.059 18.231 1.00 92.81 169 GLN A N 1
ATOM 1308 C CA . GLN A 1 169 ? -4.888 0.164 17.121 1.00 92.81 169 GLN A CA 1
ATOM 1309 C C . GLN A 1 169 ? -4.219 0.935 15.980 1.00 92.81 169 GLN A C 1
ATOM 1311 O O . GLN A 1 169 ? -3.296 0.419 15.361 1.00 92.81 169 GLN A O 1
ATOM 1316 N N . ALA A 1 170 ? -4.625 2.186 15.741 1.00 93.31 170 ALA A N 1
ATOM 1317 C CA . ALA A 1 170 ? -4.006 3.046 14.737 1.00 93.31 170 ALA A CA 1
ATOM 1318 C C . ALA A 1 170 ? -2.506 3.251 14.987 1.00 93.31 170 ALA A C 1
ATOM 1320 O O . ALA A 1 170 ? -1.721 3.167 14.047 1.00 93.31 170 ALA A O 1
ATOM 1321 N N . ILE A 1 171 ? -2.113 3.490 16.245 1.00 93.81 171 ILE A N 1
ATOM 1322 C CA . ILE A 1 171 ? -0.705 3.658 16.639 1.00 93.81 171 ILE A CA 1
ATOM 1323 C C . ILE A 1 171 ? 0.073 2.371 16.370 1.00 93.81 171 ILE A C 1
ATOM 1325 O O . ILE A 1 171 ? 1.100 2.407 15.701 1.00 93.81 171 ILE A O 1
ATOM 1329 N N . TRP A 1 172 ? -0.439 1.236 16.849 1.00 94.06 172 TRP A N 1
ATOM 1330 C CA . TRP A 1 172 ? 0.241 -0.050 16.715 1.00 94.06 172 TRP A CA 1
ATOM 1331 C C . TRP A 1 172 ? 0.381 -0.493 15.260 1.00 94.06 172 TRP A C 1
ATOM 1333 O O . TRP A 1 172 ? 1.480 -0.826 14.833 1.00 94.06 172 TRP A O 1
ATOM 1343 N N . VAL A 1 173 ? -0.698 -0.458 14.475 1.00 94.62 173 VAL A N 1
ATOM 1344 C CA . VAL A 1 173 ? -0.654 -0.906 13.076 1.00 94.62 173 VAL A CA 1
ATOM 1345 C C . VAL A 1 173 ? 0.240 -0.006 12.233 1.00 94.62 173 VAL A C 1
ATOM 1347 O O . VAL A 1 173 ? 1.049 -0.514 11.461 1.00 94.62 173 VAL A O 1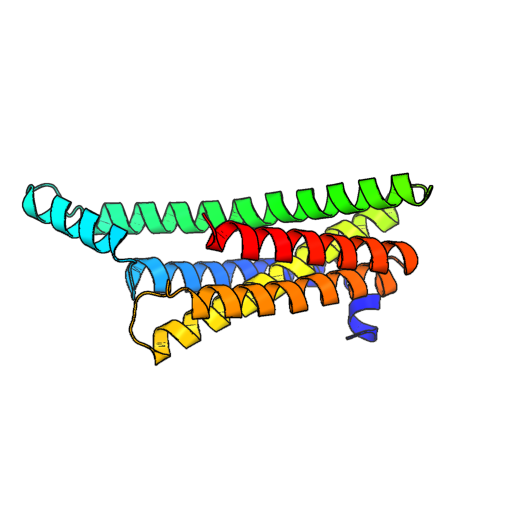
ATOM 1350 N N . ALA A 1 174 ? 0.127 1.318 12.381 1.00 95.06 174 ALA A N 1
ATOM 1351 C CA . ALA A 1 174 ? 0.960 2.240 11.618 1.00 95.06 174 ALA A CA 1
ATOM 1352 C C . ALA A 1 174 ? 2.432 2.165 12.044 1.00 95.06 174 ALA A C 1
ATOM 1354 O O . ALA A 1 174 ? 3.305 2.118 11.186 1.00 95.06 174 ALA A O 1
ATOM 1355 N N . GLY A 1 175 ? 2.704 2.112 13.351 1.00 94.50 175 GLY A N 1
ATOM 1356 C CA . GLY A 1 175 ? 4.063 2.057 13.889 1.00 94.50 175 GLY A CA 1
ATOM 1357 C C . GLY A 1 175 ? 4.781 0.754 13.545 1.00 94.50 175 GLY A C 1
ATOM 1358 O O . GLY A 1 175 ? 5.871 0.789 12.980 1.00 94.50 175 GLY A O 1
ATOM 1359 N N . VAL A 1 17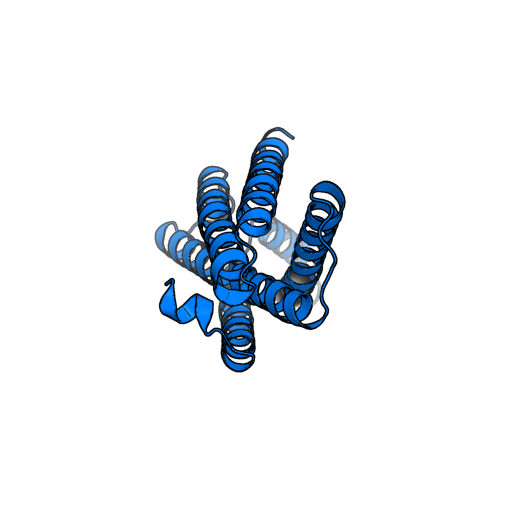6 ? 4.155 -0.395 13.820 1.00 93.38 176 VAL A N 1
ATOM 1360 C CA . VAL A 1 176 ? 4.741 -1.709 13.505 1.00 93.38 176 VAL A CA 1
ATOM 1361 C C . VAL A 1 176 ? 4.867 -1.893 11.996 1.00 93.38 176 VAL A C 1
ATOM 1363 O O . VAL A 1 176 ? 5.907 -2.341 11.524 1.00 93.38 176 VAL A O 1
ATOM 1366 N N . GLY A 1 177 ? 3.853 -1.495 11.224 1.00 92.81 177 GLY A N 1
ATOM 1367 C CA . GLY A 1 177 ? 3.918 -1.553 9.767 1.00 92.81 177 GLY A CA 1
ATOM 1368 C C . GLY A 1 177 ? 5.068 -0.713 9.206 1.00 92.81 177 GLY A C 1
ATOM 1369 O O . GLY A 1 177 ? 5.842 -1.207 8.386 1.00 92.81 177 GLY A O 1
ATOM 1370 N N . ALA A 1 178 ? 5.232 0.526 9.683 1.00 93.25 178 ALA A N 1
ATOM 1371 C CA . ALA A 1 178 ? 6.340 1.389 9.280 1.00 93.25 178 ALA A CA 1
ATOM 1372 C C . ALA A 1 178 ? 7.698 0.767 9.614 1.00 93.25 178 ALA A C 1
ATOM 1374 O O . ALA A 1 178 ? 8.557 0.708 8.739 1.00 93.25 178 ALA A O 1
ATOM 1375 N N . ALA A 1 179 ? 7.869 0.241 10.829 1.00 92.31 179 ALA A N 1
ATOM 1376 C CA . ALA A 1 179 ? 9.106 -0.418 11.240 1.00 92.31 179 ALA A CA 1
ATOM 1377 C C . ALA A 1 179 ? 9.439 -1.630 10.353 1.00 92.31 179 ALA A C 1
ATOM 1379 O O . ALA A 1 179 ? 10.556 -1.731 9.852 1.00 92.31 179 ALA A O 1
ATOM 1380 N N . LEU A 1 180 ? 8.464 -2.508 10.091 1.00 90.62 180 LEU A N 1
ATOM 1381 C CA . LEU A 1 180 ? 8.649 -3.666 9.209 1.00 90.62 180 LEU A CA 1
ATOM 1382 C C . LEU A 1 180 ? 9.028 -3.248 7.784 1.00 90.62 180 LEU A C 1
ATOM 1384 O O . LEU A 1 180 ? 9.895 -3.864 7.169 1.00 90.62 180 LEU A O 1
ATOM 1388 N N . HIS A 1 181 ? 8.415 -2.184 7.266 1.00 89.19 181 HIS A N 1
ATOM 1389 C CA . HIS A 1 181 ? 8.722 -1.689 5.927 1.00 89.19 181 HIS A CA 1
ATOM 1390 C C . HIS A 1 181 ? 10.124 -1.066 5.860 1.00 89.19 181 HIS A C 1
ATOM 1392 O O . HIS A 1 181 ? 10.846 -1.307 4.899 1.00 89.19 181 HIS A O 1
ATOM 1398 N N . VAL A 1 182 ? 10.549 -0.330 6.892 1.00 88.94 182 VAL A N 1
ATOM 1399 C CA . VAL A 1 182 ? 11.925 0.186 6.993 1.00 88.94 182 VAL A CA 1
ATOM 1400 C C . VAL A 1 182 ? 12.935 -0.961 7.026 1.00 88.94 182 VAL A C 1
ATOM 1402 O O . VAL A 1 182 ? 13.910 -0.922 6.281 1.00 88.94 182 VAL A O 1
ATOM 1405 N N . ILE A 1 183 ? 12.689 -2.003 7.828 1.00 87.44 183 ILE A N 1
ATOM 1406 C CA . ILE A 1 183 ? 13.558 -3.190 7.891 1.00 87.44 183 ILE A CA 1
ATOM 1407 C C . ILE A 1 183 ? 13.660 -3.858 6.518 1.00 87.44 183 ILE A C 1
ATOM 1409 O O . ILE A 1 183 ? 14.762 -4.188 6.091 1.00 87.44 183 ILE A O 1
ATOM 1413 N N . TYR A 1 184 ? 12.540 -4.015 5.806 1.00 84.25 184 TYR A N 1
ATOM 1414 C CA . TYR A 1 184 ? 12.539 -4.556 4.447 1.00 84.25 184 TYR A CA 1
ATOM 1415 C C . TYR A 1 184 ? 13.378 -3.703 3.489 1.00 84.25 184 TYR A C 1
ATOM 1417 O O . TYR A 1 184 ? 14.211 -4.241 2.767 1.00 84.25 184 TYR A O 1
ATOM 1425 N N . VAL A 1 185 ? 13.201 -2.378 3.512 1.00 82.44 185 VAL A N 1
ATOM 1426 C CA . VAL A 1 185 ? 13.953 -1.461 2.644 1.00 82.44 185 VAL A CA 1
ATOM 1427 C C . VAL A 1 185 ? 15.446 -1.516 2.949 1.00 82.44 185 VAL A C 1
ATOM 1429 O O . VAL A 1 185 ? 16.234 -1.548 2.018 1.00 82.44 185 VAL A O 1
ATOM 1432 N N . ILE A 1 186 ? 15.852 -1.563 4.219 1.00 80.62 186 ILE A N 1
ATOM 1433 C CA . ILE A 1 186 ? 17.269 -1.678 4.589 1.00 80.62 186 ILE A CA 1
ATOM 1434 C C . ILE A 1 186 ? 17.815 -3.055 4.188 1.00 80.62 186 ILE A C 1
ATOM 1436 O O . ILE A 1 186 ? 18.844 -3.135 3.526 1.00 80.62 186 ILE A O 1
ATOM 1440 N N . GLY A 1 187 ? 17.116 -4.138 4.536 1.00 74.00 187 GLY A N 1
ATOM 1441 C CA . GLY A 1 187 ? 17.550 -5.508 4.251 1.00 74.00 187 GLY A CA 1
ATOM 1442 C C . GLY A 1 187 ? 17.685 -5.799 2.755 1.00 74.00 187 GLY A C 1
ATOM 1443 O O . GLY A 1 187 ? 18.664 -6.408 2.340 1.00 74.00 187 GLY A O 1
ATOM 1444 N N . ALA A 1 188 ? 16.765 -5.287 1.933 1.00 67.81 188 ALA A N 1
ATOM 1445 C CA . ALA A 1 188 ? 16.809 -5.420 0.476 1.00 67.81 188 ALA A CA 1
ATOM 1446 C C . ALA A 1 188 ? 17.953 -4.631 -0.196 1.00 67.81 188 ALA A C 1
ATOM 1448 O O . ALA A 1 188 ? 18.141 -4.757 -1.401 1.00 67.81 188 ALA A O 1
ATOM 1449 N N . GLN A 1 189 ? 18.685 -3.790 0.544 1.00 63.25 189 GLN A N 1
ATOM 1450 C CA . GLN A 1 189 ? 19.828 -3.022 0.026 1.00 63.25 189 GLN A CA 1
ATOM 1451 C C . GLN A 1 189 ? 21.186 -3.598 0.455 1.00 63.25 189 GLN A C 1
ATOM 1453 O O . GLN A 1 189 ? 22.211 -3.185 -0.093 1.00 63.25 189 GLN A O 1
ATOM 1458 N N . VAL A 1 190 ? 21.190 -4.496 1.448 1.00 55.34 190 VAL A N 1
ATOM 1459 C CA . VAL A 1 190 ? 22.390 -5.118 2.039 1.00 55.34 190 VAL A CA 1
ATOM 1460 C C . VAL A 1 190 ? 22.681 -6.496 1.425 1.00 55.34 190 VAL A C 1
ATOM 1462 O O . VAL A 1 190 ? 23.822 -6.949 1.480 1.00 55.34 190 VAL A O 1
ATOM 1465 N N . LEU A 1 191 ? 21.670 -7.133 0.826 1.00 42.75 191 LEU A N 1
ATOM 1466 C CA . LEU A 1 191 ? 21.769 -8.365 0.031 1.00 42.75 191 LEU A CA 1
ATOM 1467 C C . LEU A 1 191 ? 21.950 -8.043 -1.458 1.00 42.75 191 LEU A C 1
ATOM 1469 O O . LEU A 1 191 ? 22.642 -8.834 -2.133 1.00 42.75 191 LEU A O 1
#

Mean predicted aligned error: 6.74 Å

pLDDT: mean 83.39, std 11.5, range [42.75, 96.06]